Protein AF-A0AAD0TP34-F1 (afdb_monomer_lite)

Sequence (275 aa):
MTNITNIDSGQAGWDGVINTNFKNLNNMVIGGRNYFSLEKFKRSQYREDYLEMPSVNLQLAANTTYTVSTNIPARDDQGTQDLFAGNAGFKAVSGTNGVKAGSPLTVTTNNTGILQISVRNVSLNTGQYHVQVELGDKATDWRPAVEDTAQVTDTGWIRDGITLMNGAKVYSNFLGDTPAFRIIQLGAVDMLMLSGSVNGIAITKGWNLTLNVATLPQLVTDWFSEHQMVNTHFDTRAFGVQYGWNFYNGKIQLQYCSETSDDTFWINFNHVFIS

Secondary structure (DSSP, 8-state):
--------TT-TTHHHHHHHHHHHHTT-STT------HHHHHHH-EE-TTT--EEEEEE--TT-EEEEEE-PPPPTTTT--SEEEEETTPPP-HHHHEEBTTB-EEEE--TT-EEEEEE-SS-GGGSS--EEEEESS---S----HHHH--EEE---B-TT-EE-TT-EES-SSTTTS-EEEEEEETTEEEEEEEEEEE---PPSEEEEEEEEEEPPHHHHHHHHHTT-----EEEEETTEEEEEEEETTEEEEEEEESS--S--EEEEEEEEE-

pLDDT: mean 81.87, std 16.83, range [26.5, 98.44]

Radius of gyration: 25.94 Å; chains: 1; bounding box: 62×33×67 Å

Organism: NCBI:txid60520

Structure (mmCIF, N/CA/C/O backbone):
data_AF-A0AAD0TP34-F1
#
_entry.id   AF-A0AAD0TP34-F1
#
loop_
_atom_site.group_PDB
_atom_site.id
_atom_site.type_symbol
_atom_site.label_atom_id
_atom_site.label_alt_id
_atom_site.label_comp_id
_atom_site.label_asym_id
_atom_site.label_entity_id
_atom_site.label_seq_id
_atom_site.pdbx_PDB_ins_code
_atom_site.Cartn_x
_atom_site.Cartn_y
_atom_site.Cartn_z
_atom_site.occupancy
_atom_site.B_iso_or_equiv
_atom_site.auth_seq_id
_atom_site.auth_comp_id
_atom_site.auth_asym_id
_atom_site.auth_atom_id
_atom_site.pdbx_PDB_model_num
ATOM 1 N N . MET A 1 1 ? -13.000 5.702 -13.005 1.00 31.47 1 MET A N 1
ATOM 2 C CA . MET A 1 1 ? -12.360 4.646 -12.195 1.00 31.47 1 MET A CA 1
ATOM 3 C C . MET A 1 1 ? -12.658 3.314 -12.847 1.00 31.47 1 MET A C 1
ATOM 5 O O . MET A 1 1 ? -13.797 2.866 -12.805 1.00 31.47 1 MET A O 1
ATOM 9 N N . THR A 1 2 ? -11.680 2.738 -13.535 1.00 26.50 2 THR A N 1
ATOM 10 C CA . THR A 1 2 ? -11.839 1.449 -14.212 1.00 26.50 2 THR A CA 1
ATOM 11 C C . THR A 1 2 ? -11.515 0.360 -13.196 1.00 26.50 2 THR A C 1
ATOM 13 O O . THR A 1 2 ? -10.380 0.262 -12.741 1.00 26.50 2 THR A O 1
ATOM 16 N N . ASN A 1 3 ? -12.519 -0.414 -12.781 1.00 29.91 3 ASN A N 1
ATOM 17 C CA . ASN A 1 3 ? -12.307 -1.574 -11.919 1.00 29.91 3 ASN A CA 1
ATOM 18 C C . ASN A 1 3 ? -11.465 -2.601 -12.688 1.00 29.91 3 ASN A C 1
ATOM 20 O O . ASN A 1 3 ? -11.959 -3.226 -13.628 1.00 29.91 3 ASN A O 1
ATOM 24 N N . ILE A 1 4 ? -10.202 -2.768 -12.294 1.00 32.47 4 ILE A N 1
ATOM 25 C CA . ILE A 1 4 ? -9.335 -3.843 -12.784 1.00 32.47 4 ILE A CA 1
ATOM 26 C C . ILE A 1 4 ? -9.957 -5.159 -12.301 1.00 32.47 4 ILE A C 1
ATOM 28 O O . ILE A 1 4 ? -9.867 -5.507 -11.128 1.00 32.47 4 ILE A O 1
ATOM 32 N N . THR A 1 5 ? -10.687 -5.838 -13.185 1.00 36.78 5 THR A N 1
ATOM 33 C CA . THR A 1 5 ? -11.476 -7.045 -12.866 1.00 36.78 5 THR A CA 1
ATOM 34 C C . THR A 1 5 ? -10.881 -8.323 -13.441 1.00 36.78 5 THR A C 1
ATOM 36 O O . THR A 1 5 ? -11.315 -9.404 -13.060 1.00 36.78 5 THR A O 1
ATOM 39 N N . ASN A 1 6 ? -9.846 -8.222 -14.277 1.00 36.78 6 ASN A N 1
ATOM 40 C CA . ASN A 1 6 ? -9.157 -9.378 -14.836 1.00 36.78 6 ASN A CA 1
ATOM 41 C C . ASN A 1 6 ? -7.676 -9.317 -14.462 1.00 36.78 6 ASN A C 1
ATOM 43 O O . ASN A 1 6 ? -6.914 -8.541 -15.036 1.00 36.78 6 ASN A O 1
ATOM 47 N N . ILE A 1 7 ? -7.303 -10.125 -13.472 1.00 44.88 7 ILE A N 1
ATOM 48 C CA . ILE A 1 7 ? -5.909 -10.442 -13.156 1.00 44.88 7 ILE A CA 1
ATOM 49 C C . ILE A 1 7 ? -5.518 -11.603 -14.071 1.00 44.88 7 ILE A C 1
ATOM 51 O O . ILE A 1 7 ? -6.201 -12.628 -14.106 1.00 44.88 7 ILE A O 1
ATOM 55 N N . ASP A 1 8 ? -4.459 -11.415 -14.852 1.00 48.53 8 ASP A N 1
ATOM 56 C CA . ASP A 1 8 ? -3.969 -12.414 -15.797 1.00 48.53 8 ASP A CA 1
ATOM 57 C C . ASP A 1 8 ? -3.265 -13.543 -15.029 1.00 48.53 8 ASP A C 1
ATOM 59 O O . ASP A 1 8 ? -2.383 -13.308 -14.204 1.00 48.53 8 ASP A O 1
ATOM 63 N N . SER A 1 9 ? -3.638 -14.792 -15.306 1.00 42.88 9 SER A N 1
ATOM 64 C CA . SER A 1 9 ? -3.103 -15.992 -14.647 1.00 42.88 9 SER A CA 1
ATOM 65 C C . SER A 1 9 ? -1.580 -16.184 -14.778 1.00 42.88 9 SER A C 1
ATOM 67 O O . SER A 1 9 ? -1.001 -16.956 -14.015 1.00 42.88 9 SER A O 1
ATOM 69 N N . GLY A 1 10 ? -0.908 -15.453 -15.679 1.00 50.41 10 GLY A N 1
ATOM 70 C CA . GLY A 1 10 ? 0.559 -15.392 -15.765 1.00 50.41 10 GLY A CA 1
ATOM 71 C C . GLY A 1 10 ? 1.251 -14.483 -14.729 1.00 50.41 10 GLY A C 1
ATOM 72 O O . GLY A 1 10 ? 2.476 -14.514 -14.627 1.00 50.41 10 GLY A O 1
ATOM 73 N N . GLN A 1 11 ? 0.503 -13.684 -13.951 1.00 50.78 11 GLN A N 1
ATOM 74 C CA . GLN A 1 11 ? 1.027 -12.671 -13.009 1.00 50.78 11 GLN A CA 1
ATOM 75 C C . GLN A 1 11 ? 1.340 -13.196 -11.594 1.00 50.78 11 GLN A C 1
ATOM 77 O O . GLN A 1 11 ? 2.029 -12.524 -10.825 1.00 50.78 11 GLN A O 1
ATOM 82 N N . ALA A 1 12 ? 0.914 -14.418 -11.252 1.00 47.47 12 ALA A N 1
ATOM 83 C CA . ALA A 1 12 ? 0.885 -14.914 -9.869 1.00 47.47 12 ALA A CA 1
ATOM 84 C C . ALA A 1 12 ? 2.249 -14.940 -9.141 1.00 47.47 12 ALA A C 1
ATOM 86 O O . ALA A 1 12 ? 2.296 -14.849 -7.914 1.00 47.47 12 ALA A O 1
ATOM 87 N N . GLY A 1 13 ? 3.365 -15.056 -9.871 1.00 51.06 13 GLY A N 1
ATOM 88 C CA . GLY A 1 13 ? 4.711 -15.058 -9.280 1.00 51.06 13 GLY A CA 1
ATOM 89 C C . GLY A 1 13 ? 5.260 -13.663 -8.958 1.00 51.06 13 GLY A C 1
ATOM 90 O O . GLY A 1 13 ? 5.960 -13.488 -7.961 1.00 51.06 13 GLY A O 1
ATOM 91 N N . TRP A 1 14 ? 4.922 -12.664 -9.776 1.00 44.34 14 TRP A N 1
ATOM 92 C CA . TRP A 1 14 ? 5.433 -11.293 -9.652 1.00 44.34 14 TRP A CA 1
ATOM 93 C C . TRP A 1 14 ? 4.676 -10.485 -8.600 1.00 44.34 14 TRP A C 1
ATOM 95 O O . TRP A 1 14 ? 5.285 -9.725 -7.842 1.00 44.34 14 TRP A O 1
ATOM 105 N N . ASP A 1 15 ? 3.376 -10.743 -8.462 1.00 53.12 15 ASP A N 1
ATOM 106 C CA . ASP A 1 15 ? 2.546 -10.127 -7.430 1.00 53.12 15 ASP A CA 1
ATOM 107 C C . ASP A 1 15 ? 3.027 -10.490 -6.012 1.00 53.12 15 ASP A C 1
ATOM 109 O O . ASP A 1 15 ? 2.905 -9.686 -5.090 1.00 53.12 15 ASP A O 1
ATOM 113 N N . GLY A 1 16 ? 3.655 -11.657 -5.818 1.00 49.72 16 GLY A N 1
ATOM 114 C CA . GLY A 1 16 ? 4.173 -12.091 -4.514 1.00 49.72 16 GLY A CA 1
ATOM 115 C C . GLY A 1 16 ? 5.349 -11.256 -3.984 1.00 49.72 16 GLY A C 1
ATOM 116 O O . GLY A 1 16 ? 5.398 -10.925 -2.794 1.00 49.72 16 GLY A O 1
ATOM 117 N N . VAL A 1 17 ? 6.288 -10.879 -4.859 1.00 49.62 17 VAL A N 1
ATOM 118 C CA . VAL A 1 17 ? 7.481 -10.091 -4.489 1.00 49.62 17 VAL A CA 1
ATOM 119 C C . VAL A 1 17 ? 7.112 -8.626 -4.271 1.00 49.62 17 VAL A C 1
ATOM 121 O O . VAL A 1 17 ? 7.485 -8.032 -3.257 1.00 49.62 17 VAL A O 1
ATOM 124 N N . ILE A 1 18 ? 6.297 -8.072 -5.169 1.00 51.41 18 ILE A N 1
ATOM 125 C CA . ILE A 1 18 ? 5.771 -6.707 -5.074 1.00 51.41 18 ILE A CA 1
ATOM 126 C C . ILE A 1 18 ? 4.977 -6.528 -3.766 1.00 51.41 18 ILE A C 1
ATOM 128 O O . ILE A 1 18 ? 5.217 -5.591 -3.003 1.00 51.41 18 ILE A O 1
ATOM 132 N N . ASN A 1 19 ? 4.122 -7.494 -3.417 1.00 52.78 19 ASN A N 1
ATOM 133 C CA . ASN A 1 19 ? 3.346 -7.471 -2.176 1.00 52.78 19 ASN A CA 1
ATOM 134 C C . ASN A 1 19 ? 4.226 -7.569 -0.909 1.00 52.78 19 ASN A C 1
ATOM 136 O O . ASN A 1 19 ? 3.847 -7.086 0.157 1.00 52.78 19 ASN A O 1
ATOM 140 N N . THR A 1 20 ? 5.423 -8.154 -1.002 1.00 47.81 20 THR A N 1
ATOM 141 C CA . THR A 1 20 ? 6.370 -8.240 0.124 1.00 47.81 20 THR A CA 1
ATOM 142 C C . THR A 1 20 ? 7.099 -6.916 0.357 1.00 47.81 20 THR A C 1
ATOM 144 O O . THR A 1 20 ? 7.202 -6.465 1.497 1.00 47.81 20 THR A O 1
ATOM 147 N N . ASN A 1 21 ? 7.526 -6.235 -0.706 1.00 46.94 21 ASN A N 1
ATOM 148 C CA . ASN A 1 21 ? 8.170 -4.924 -0.587 1.00 46.94 21 ASN A CA 1
ATOM 149 C C . ASN A 1 21 ? 7.188 -3.839 -0.123 1.00 46.94 21 ASN A C 1
ATOM 151 O O . ASN A 1 21 ? 7.539 -3.019 0.729 1.00 46.94 21 ASN A O 1
ATOM 155 N N . PHE A 1 22 ? 5.924 -3.902 -0.558 1.00 52.69 22 PHE A N 1
ATOM 156 C CA . PHE A 1 22 ? 4.876 -3.034 -0.018 1.00 52.69 22 PHE A CA 1
ATOM 157 C C . PHE A 1 22 ? 4.647 -3.247 1.480 1.00 52.69 22 PHE A C 1
ATOM 159 O O . PHE A 1 22 ? 4.432 -2.277 2.206 1.00 52.69 22 PHE A O 1
ATOM 166 N N . LYS A 1 23 ? 4.737 -4.478 1.996 1.00 50.50 23 LYS A N 1
ATOM 167 C CA . LYS A 1 23 ? 4.632 -4.724 3.447 1.00 50.50 23 LYS A CA 1
ATOM 168 C C . LYS A 1 23 ? 5.748 -4.039 4.242 1.00 50.50 23 LYS A C 1
ATOM 170 O O . LYS A 1 23 ? 5.485 -3.579 5.348 1.00 50.50 23 LYS A O 1
ATOM 175 N N . ASN A 1 24 ? 6.949 -3.921 3.674 1.00 49.62 24 ASN A N 1
ATOM 176 C CA . ASN A 1 24 ? 8.108 -3.343 4.358 1.00 49.62 24 ASN A CA 1
ATOM 177 C C . ASN A 1 24 ? 8.103 -1.805 4.365 1.00 49.62 24 ASN A C 1
ATOM 179 O O . ASN A 1 24 ? 8.351 -1.208 5.411 1.00 49.62 24 ASN A O 1
ATOM 183 N N . LEU A 1 25 ? 7.751 -1.153 3.250 1.00 51.34 25 LEU A N 1
ATOM 184 C CA . LEU A 1 25 ? 7.652 0.318 3.179 1.00 51.34 25 LEU A CA 1
ATOM 185 C C . LEU A 1 25 ? 6.558 0.881 4.101 1.00 51.34 25 LEU A C 1
ATOM 187 O O . LEU A 1 25 ? 6.700 1.957 4.678 1.00 51.34 25 LEU A O 1
ATOM 191 N N . ASN A 1 26 ? 5.506 0.097 4.330 1.00 48.59 26 ASN A N 1
ATOM 192 C CA . ASN A 1 26 ? 4.424 0.427 5.251 1.00 48.59 26 ASN A CA 1
ATOM 193 C C . ASN A 1 26 ? 4.844 0.537 6.734 1.00 48.59 26 ASN A C 1
ATOM 195 O O . ASN A 1 26 ? 4.062 1.045 7.538 1.00 48.59 26 ASN A O 1
ATOM 199 N N . ASN A 1 27 ? 6.059 0.107 7.100 1.00 48.44 27 ASN A N 1
ATOM 200 C CA . ASN A 1 27 ? 6.571 0.151 8.474 1.00 48.44 27 ASN A CA 1
ATOM 201 C C . ASN A 1 27 ? 7.544 1.319 8.756 1.00 48.44 27 ASN A C 1
ATOM 203 O O . ASN A 1 27 ? 7.986 1.455 9.894 1.00 48.44 27 ASN A O 1
ATOM 207 N N . MET A 1 28 ? 7.884 2.166 7.772 1.00 44.28 28 MET A N 1
ATOM 208 C CA . MET A 1 28 ? 8.928 3.207 7.910 1.00 44.28 28 MET A CA 1
ATOM 209 C C . MET A 1 28 ? 8.430 4.630 8.239 1.00 44.28 28 MET A C 1
ATOM 211 O O . MET A 1 28 ? 9.247 5.532 8.418 1.00 44.28 28 MET A O 1
ATOM 215 N N . VAL A 1 29 ? 7.121 4.874 8.350 1.00 49.69 29 VAL A N 1
ATOM 216 C CA . VAL A 1 29 ? 6.593 6.230 8.599 1.00 49.69 29 VAL A CA 1
ATOM 217 C C . VAL A 1 29 ? 6.656 6.580 10.092 1.00 49.69 29 VAL A C 1
ATOM 219 O O . VAL A 1 29 ? 6.014 5.926 10.918 1.00 49.69 29 VAL A O 1
ATOM 222 N N . ILE A 1 30 ? 7.368 7.660 10.442 1.00 45.41 30 ILE A N 1
ATOM 223 C CA . ILE A 1 30 ? 7.347 8.255 11.790 1.00 45.41 30 ILE A CA 1
ATOM 224 C C . ILE A 1 30 ? 5.881 8.546 12.166 1.00 45.41 30 ILE A C 1
ATOM 226 O O . ILE A 1 30 ? 5.157 9.231 11.441 1.00 45.41 30 ILE A O 1
ATOM 230 N N . GLY A 1 31 ? 5.416 7.925 13.255 1.00 57.25 31 GLY A N 1
ATOM 231 C CA . GLY A 1 31 ? 4.036 7.991 13.751 1.00 57.25 31 GLY A CA 1
ATOM 232 C C . GLY A 1 31 ? 3.114 6.803 13.412 1.00 57.25 31 GLY A C 1
ATOM 233 O O . GLY A 1 31 ? 1.922 6.986 13.499 1.00 57.25 31 GLY A O 1
ATOM 234 N N . GLY A 1 32 ? 3.591 5.653 12.896 1.00 73.06 32 GLY A N 1
ATOM 235 C CA . GLY A 1 32 ? 2.766 4.444 12.619 1.00 73.06 32 GLY A CA 1
ATOM 236 C C . GLY A 1 32 ? 1.728 4.500 11.466 1.00 73.06 32 GLY A C 1
ATOM 237 O O . GLY A 1 32 ? 1.011 5.474 11.281 1.00 73.06 32 GLY A O 1
ATOM 238 N N . ARG A 1 33 ? 1.623 3.469 10.620 1.00 86.25 33 ARG A N 1
ATOM 239 C CA . ARG A 1 33 ? 0.589 3.403 9.559 1.00 86.25 33 ARG A CA 1
ATOM 240 C C . ARG A 1 33 ? -0.823 3.347 10.158 1.00 86.25 33 ARG A C 1
ATOM 242 O O . ARG A 1 33 ? -1.049 2.549 11.063 1.00 86.25 33 ARG A O 1
ATOM 249 N N . ASN A 1 34 ? -1.773 4.090 9.576 1.00 93.94 34 ASN A N 1
ATOM 250 C CA . ASN A 1 34 ? -3.198 3.862 9.817 1.00 93.94 34 ASN A CA 1
ATOM 251 C C . ASN A 1 34 ? -3.696 2.677 8.965 1.00 93.94 34 ASN A C 1
ATOM 253 O O . ASN A 1 34 ? -3.680 2.742 7.737 1.00 93.94 34 ASN A O 1
ATOM 257 N N . TYR A 1 35 ? -4.116 1.593 9.615 1.00 94.62 35 TYR A N 1
ATOM 258 C CA . TYR A 1 35 ? -4.622 0.368 8.986 1.00 94.62 35 TYR A CA 1
ATOM 259 C C . TYR A 1 35 ? -6.132 0.400 8.688 1.00 94.62 35 TYR A C 1
ATOM 261 O O . TYR A 1 35 ? -6.654 -0.521 8.054 1.00 94.62 35 TYR A O 1
ATOM 269 N N . PHE A 1 36 ? -6.857 1.419 9.156 1.00 96.06 36 PHE A N 1
ATOM 270 C CA . PHE A 1 36 ? -8.283 1.583 8.885 1.00 96.06 36 PHE A CA 1
ATOM 271 C C . PHE A 1 36 ? -8.501 2.444 7.636 1.00 96.06 36 PHE A C 1
ATOM 273 O O . PHE A 1 36 ? -8.312 3.655 7.680 1.00 96.06 36 PHE A O 1
ATOM 280 N N . SER A 1 37 ? -8.951 1.817 6.545 1.00 92.81 37 SER A N 1
ATOM 281 C CA . SER A 1 37 ? -9.377 2.513 5.325 1.00 92.81 37 SER A CA 1
ATOM 282 C C . SER A 1 37 ? -10.884 2.762 5.329 1.00 92.81 37 SER A C 1
ATOM 284 O O . SER A 1 37 ? -11.686 1.826 5.442 1.00 92.81 37 SER A O 1
ATOM 286 N N . LEU A 1 38 ? -11.272 4.023 5.143 1.00 92.25 38 LEU A N 1
ATOM 287 C CA . LEU A 1 38 ? -12.659 4.436 4.977 1.00 92.25 38 LEU A CA 1
ATOM 288 C C . LEU A 1 38 ? -13.270 3.833 3.705 1.00 92.25 38 LEU A C 1
ATOM 290 O O . LEU A 1 38 ? -14.416 3.380 3.728 1.00 92.25 38 LEU A O 1
ATOM 294 N N . GLU A 1 39 ? -12.520 3.778 2.603 1.00 87.31 39 GLU A N 1
ATOM 295 C CA . GLU A 1 39 ? -12.998 3.147 1.369 1.00 87.31 39 GLU A CA 1
ATOM 296 C C . GLU A 1 39 ? -13.269 1.651 1.558 1.00 87.31 39 GLU A C 1
ATOM 298 O O . GLU A 1 39 ? -14.311 1.145 1.129 1.00 87.31 39 GLU A O 1
ATOM 303 N N . LYS A 1 40 ? -12.384 0.942 2.269 1.00 87.19 40 LYS A N 1
ATOM 304 C CA . LYS A 1 40 ? -12.604 -0.465 2.618 1.00 87.19 40 LYS A CA 1
ATOM 305 C C . LYS A 1 40 ? -13.823 -0.639 3.522 1.00 87.19 40 LYS A C 1
ATOM 307 O O . LYS A 1 40 ? -14.621 -1.545 3.286 1.00 87.19 40 LYS A O 1
ATOM 312 N N . PHE A 1 41 ? -13.997 0.228 4.520 1.00 93.62 41 PHE A N 1
ATOM 313 C CA . PHE A 1 41 ? -15.175 0.207 5.386 1.00 93.62 41 PHE A CA 1
ATOM 314 C C . PHE A 1 41 ? -16.468 0.339 4.567 1.00 93.62 41 PHE A C 1
ATOM 316 O O . PHE A 1 41 ? -17.353 -0.500 4.687 1.00 93.62 41 PHE A O 1
ATOM 323 N N . LYS A 1 42 ? -16.556 1.304 3.643 1.00 89.19 42 LYS A N 1
ATOM 324 C CA . LYS A 1 42 ? -17.745 1.478 2.785 1.00 89.19 42 LYS A CA 1
ATOM 325 C C . LYS A 1 42 ? -18.059 0.245 1.932 1.00 89.19 42 LYS A C 1
ATOM 327 O O . LYS A 1 42 ? -19.227 -0.105 1.784 1.00 89.19 42 LYS A O 1
ATOM 332 N N . ARG A 1 43 ? -17.032 -0.387 1.351 1.00 85.81 43 ARG A N 1
ATOM 333 C CA . ARG A 1 43 ? -17.188 -1.502 0.396 1.00 85.81 43 ARG A CA 1
ATOM 334 C C . ARG A 1 43 ? -17.420 -2.853 1.057 1.00 85.81 43 ARG A C 1
ATOM 336 O O . ARG A 1 43 ? -18.041 -3.718 0.449 1.00 85.81 43 ARG A O 1
ATOM 343 N N . SER A 1 44 ? -16.876 -3.055 2.252 1.00 86.44 44 SER A N 1
ATOM 344 C CA . SER A 1 44 ? -16.791 -4.374 2.889 1.00 86.44 44 SER A CA 1
ATOM 345 C C . SER A 1 44 ? -17.384 -4.413 4.292 1.00 86.44 44 SER A C 1
ATOM 347 O O . SER A 1 44 ? -17.196 -5.406 4.996 1.00 86.44 44 SER A O 1
ATOM 349 N N . GLN A 1 45 ? -18.080 -3.356 4.718 1.00 91.44 45 GLN A N 1
ATOM 350 C CA . GLN A 1 45 ? -18.835 -3.416 5.961 1.00 91.44 45 GLN A CA 1
ATOM 351 C C . GLN A 1 45 ? -19.911 -4.501 5.890 1.00 91.44 45 GLN A C 1
ATOM 353 O O . GLN A 1 45 ? -20.594 -4.672 4.879 1.00 91.44 45 GLN A O 1
ATOM 358 N N . TYR A 1 46 ? -20.086 -5.195 7.002 1.00 93.12 46 TYR A N 1
ATOM 359 C CA . TYR A 1 46 ? -21.177 -6.125 7.242 1.00 93.12 46 TYR A CA 1
ATOM 360 C C . TYR A 1 46 ? -21.958 -5.683 8.481 1.00 93.12 46 TYR A C 1
ATOM 362 O O . TYR A 1 46 ? -21.521 -4.805 9.228 1.00 93.12 46 TYR A O 1
ATOM 370 N N . ARG A 1 47 ? -23.137 -6.268 8.684 1.00 91.81 47 ARG A N 1
ATOM 371 C CA . ARG A 1 47 ? -23.932 -6.093 9.903 1.00 91.81 47 ARG A CA 1
ATOM 372 C C . ARG A 1 47 ? -23.567 -7.225 10.850 1.00 91.81 47 ARG A C 1
ATOM 374 O O . ARG A 1 47 ? -23.678 -8.379 10.456 1.00 91.81 47 ARG A O 1
ATOM 381 N N . GLU A 1 48 ? -23.070 -6.903 12.037 1.00 85.44 48 GLU A N 1
ATOM 382 C CA . GLU A 1 48 ? -22.815 -7.928 13.056 1.00 85.44 48 GLU A CA 1
ATOM 383 C C . GLU A 1 48 ? -24.120 -8.392 13.722 1.00 85.44 48 GLU A C 1
ATOM 385 O O . GLU A 1 48 ? -25.085 -7.636 13.781 1.00 85.44 48 GLU A O 1
ATOM 390 N N . ASP A 1 49 ? -24.161 -9.638 14.193 1.00 78.31 49 ASP A N 1
ATOM 391 C CA . ASP A 1 49 ? -25.412 -10.322 14.555 1.00 78.31 49 ASP A CA 1
ATOM 392 C C . ASP A 1 49 ? -26.112 -9.780 15.816 1.00 78.31 49 ASP A C 1
ATOM 394 O O . ASP A 1 49 ? -27.281 -10.083 16.046 1.00 78.31 49 ASP A O 1
ATOM 398 N N . TYR A 1 50 ? -25.420 -9.028 16.677 1.00 78.19 50 TYR A N 1
ATOM 399 C CA . TYR A 1 50 ? -25.928 -8.650 17.996 1.00 78.19 50 TYR A CA 1
ATOM 400 C C . TYR A 1 50 ? -26.608 -7.271 18.027 1.00 78.19 50 TYR A C 1
ATOM 402 O O . TYR A 1 50 ? -27.712 -7.155 18.559 1.00 78.19 50 TYR A O 1
ATOM 410 N N . LEU A 1 51 ? -25.979 -6.219 17.498 1.00 82.25 51 LEU A N 1
ATOM 411 C CA . LEU A 1 51 ? -26.540 -4.857 17.421 1.00 82.25 51 LEU A CA 1
ATOM 412 C C . LEU A 1 51 ? -26.703 -4.362 15.976 1.00 82.25 51 LEU A C 1
ATOM 414 O O . LEU A 1 51 ? -27.010 -3.185 15.776 1.00 82.25 51 LEU A O 1
ATOM 418 N N . GLU A 1 52 ? -26.485 -5.223 14.975 1.00 88.31 52 GLU A N 1
ATOM 419 C CA . GLU A 1 52 ? -26.561 -4.886 13.548 1.00 88.31 52 GLU A CA 1
ATOM 420 C C . GLU A 1 52 ? -25.711 -3.658 13.177 1.00 88.31 52 GLU A C 1
ATOM 422 O O . GLU A 1 52 ? -26.033 -2.878 12.270 1.00 88.31 52 GLU A O 1
ATOM 427 N N . MET A 1 53 ? -24.594 -3.455 13.879 1.00 92.81 53 MET A N 1
ATOM 428 C CA . MET A 1 53 ? -23.719 -2.314 13.624 1.00 92.81 53 MET A CA 1
ATOM 429 C C . MET A 1 53 ? -22.892 -2.553 12.357 1.00 92.81 53 MET A C 1
ATOM 431 O O . MET A 1 53 ? -22.332 -3.644 12.191 1.00 92.81 53 MET A O 1
ATOM 435 N N . PRO A 1 54 ? -22.756 -1.546 11.473 1.00 95.31 54 PRO A N 1
ATOM 436 C CA . PRO A 1 54 ? -21.785 -1.603 10.397 1.00 95.31 54 PRO A CA 1
ATOM 437 C C . PRO A 1 54 ? -20.384 -1.860 10.955 1.00 95.31 54 PRO A C 1
ATOM 439 O O . PRO A 1 54 ? -19.870 -1.104 11.784 1.00 95.31 54 PRO A O 1
ATOM 442 N N . SER A 1 55 ? -19.797 -2.966 10.518 1.00 96.38 55 SER A N 1
ATOM 443 C CA . SER A 1 55 ? -18.549 -3.503 11.043 1.00 96.38 55 SER A CA 1
ATOM 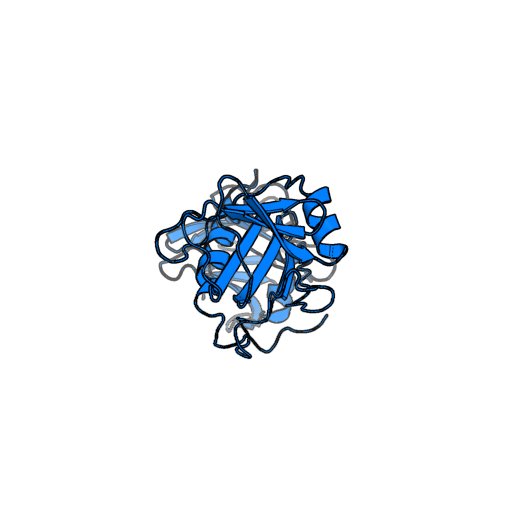444 C C . SER A 1 55 ? -17.619 -3.897 9.909 1.00 96.38 55 SER A C 1
ATOM 446 O O . SER A 1 55 ? -18.076 -4.379 8.878 1.00 96.38 55 SER A O 1
ATOM 448 N N . VAL A 1 56 ? -16.311 -3.744 10.097 1.00 96.38 56 VAL A N 1
ATOM 449 C CA . VAL A 1 56 ? -15.290 -4.228 9.161 1.00 96.38 56 VAL A CA 1
ATOM 450 C C . VAL A 1 56 ? -14.242 -5.044 9.904 1.00 96.38 56 VAL A C 1
ATOM 452 O O . VAL A 1 56 ? -13.855 -4.709 11.022 1.00 96.38 56 VAL A O 1
ATOM 455 N N . ASN A 1 57 ? -13.756 -6.099 9.255 1.00 96.69 57 ASN A N 1
ATOM 456 C CA . ASN A 1 57 ? -12.637 -6.894 9.743 1.00 96.69 57 ASN A CA 1
ATOM 457 C C . ASN A 1 57 ? -11.338 -6.441 9.062 1.00 96.69 57 ASN A C 1
ATOM 459 O O . ASN A 1 57 ? -11.226 -6.400 7.831 1.00 96.69 57 ASN A O 1
ATOM 463 N N . LEU A 1 58 ? -10.340 -6.114 9.875 1.00 95.31 58 LEU A N 1
ATOM 464 C CA . LEU A 1 58 ? -8.983 -5.803 9.456 1.00 95.31 58 LEU A CA 1
ATOM 465 C C . LEU A 1 58 ? -8.115 -7.039 9.694 1.00 95.31 58 LEU A C 1
ATOM 467 O O . LEU A 1 58 ? -7.956 -7.480 10.831 1.00 95.31 58 LEU A O 1
ATOM 471 N N . GLN A 1 59 ? -7.557 -7.598 8.620 1.00 96.19 59 GLN A N 1
ATOM 472 C CA . GLN A 1 59 ? -6.545 -8.643 8.725 1.00 96.19 59 GLN A CA 1
ATOM 473 C C . GLN A 1 59 ? -5.200 -7.988 9.033 1.00 96.19 59 GLN A C 1
ATOM 475 O O . GLN A 1 59 ? -4.661 -7.251 8.209 1.00 96.19 59 GLN A O 1
ATOM 480 N N . LEU A 1 60 ? -4.675 -8.272 10.216 1.00 93.75 60 LEU A N 1
ATOM 481 C CA . LEU A 1 60 ? -3.440 -7.732 10.766 1.00 93.75 60 LEU A CA 1
ATOM 482 C C . LEU A 1 60 ? -2.512 -8.882 11.192 1.00 93.75 60 LEU A C 1
ATOM 484 O O . LEU A 1 60 ? -2.819 -10.060 10.970 1.00 93.75 60 LEU A O 1
ATOM 488 N N . ALA A 1 61 ? -1.360 -8.553 11.779 1.00 91.62 61 ALA A N 1
ATOM 489 C CA . ALA A 1 61 ? -0.485 -9.563 12.361 1.00 91.62 61 ALA A CA 1
ATOM 490 C C . ALA A 1 61 ? -1.166 -10.203 13.581 1.00 91.62 61 ALA A C 1
ATOM 492 O O . ALA A 1 61 ? -1.825 -9.522 14.369 1.00 91.62 61 ALA A O 1
ATOM 493 N N . ALA A 1 62 ? -1.023 -11.520 13.723 1.00 95.25 62 ALA A N 1
ATOM 494 C CA . ALA A 1 62 ? -1.527 -12.267 14.871 1.00 95.25 62 ALA A CA 1
ATOM 495 C C . ALA A 1 62 ? -0.735 -11.943 16.145 1.00 95.25 62 ALA A C 1
ATOM 497 O O . ALA A 1 62 ? 0.448 -11.608 16.066 1.00 95.25 62 ALA A O 1
ATOM 498 N N . ASN A 1 63 ? -1.367 -12.080 17.314 1.00 96.50 63 ASN A N 1
ATOM 499 C CA . ASN A 1 63 ? -0.736 -11.876 18.629 1.00 96.50 63 ASN A CA 1
ATOM 500 C C . ASN A 1 63 ? 0.006 -10.535 18.748 1.00 96.50 63 ASN A C 1
ATOM 502 O O . ASN A 1 63 ? 1.057 -10.448 19.380 1.00 96.50 63 ASN A O 1
ATOM 506 N N . THR A 1 64 ? -0.513 -9.501 18.088 1.00 95.38 64 THR A N 1
ATOM 507 C CA . THR A 1 64 ? 0.159 -8.211 17.938 1.00 95.38 64 THR A CA 1
ATOM 508 C C . THR A 1 64 ? -0.724 -7.109 18.502 1.00 95.38 64 THR A C 1
ATOM 510 O O . THR A 1 64 ? -1.942 -7.111 18.321 1.00 95.38 64 THR A O 1
ATOM 513 N N . THR A 1 65 ? -0.108 -6.180 19.226 1.00 97.12 65 THR A N 1
ATOM 514 C CA . THR A 1 65 ? -0.804 -5.070 19.877 1.00 97.12 65 THR A CA 1
ATOM 515 C C . THR A 1 65 ? -0.994 -3.907 18.915 1.00 97.12 65 THR A C 1
ATOM 517 O O . THR A 1 65 ? -0.032 -3.430 18.313 1.00 97.12 65 THR A O 1
ATOM 520 N N . TYR A 1 66 ? -2.235 -3.442 18.814 1.00 97.44 66 TYR A N 1
ATOM 521 C CA . TYR A 1 66 ? -2.640 -2.280 18.036 1.00 97.44 66 TYR A CA 1
ATOM 522 C C . TYR A 1 66 ? -3.390 -1.284 18.913 1.00 97.44 66 TYR A C 1
ATOM 524 O O . TYR A 1 66 ? -4.065 -1.669 19.866 1.00 97.44 66 TYR A O 1
ATOM 532 N N . THR A 1 67 ? -3.323 -0.008 18.555 1.00 97.75 67 THR A N 1
ATOM 533 C CA . THR A 1 67 ? -4.094 1.061 19.186 1.00 97.75 67 THR A CA 1
ATOM 534 C C . THR A 1 67 ? -5.128 1.598 18.213 1.00 97.75 67 THR A C 1
ATOM 536 O O . THR A 1 67 ? -4.818 1.868 17.056 1.00 97.75 67 THR A O 1
ATOM 539 N N . VAL A 1 68 ? -6.361 1.742 18.690 1.00 98.44 68 VAL A N 1
ATOM 540 C CA . VAL A 1 68 ? -7.492 2.311 17.960 1.00 98.44 68 VAL A CA 1
ATOM 541 C C . VAL A 1 68 ? -7.834 3.669 18.556 1.00 98.44 68 VAL A C 1
ATOM 543 O O . VAL A 1 68 ? -8.061 3.786 19.760 1.00 98.44 68 VAL A O 1
ATOM 546 N N . SER A 1 69 ? -7.890 4.697 17.719 1.00 98.25 69 SER A N 1
ATOM 547 C CA . SER A 1 69 ? -8.185 6.077 18.100 1.00 98.25 69 SER A CA 1
ATOM 548 C C . SER A 1 69 ? -9.221 6.707 17.163 1.00 98.25 69 SER A C 1
ATOM 550 O O . SER A 1 69 ? -9.505 6.209 16.070 1.00 98.25 69 SER A O 1
ATOM 552 N N . THR A 1 70 ? -9.853 7.788 17.625 1.00 98.38 70 THR A N 1
ATOM 553 C CA . THR A 1 70 ? -10.889 8.518 16.883 1.00 98.38 70 THR A CA 1
ATOM 554 C C . THR A 1 70 ? -11.053 9.939 17.411 1.00 98.38 70 THR A C 1
ATOM 556 O O . THR A 1 70 ? -10.647 10.226 18.537 1.00 98.38 70 THR A O 1
ATOM 559 N N . ASN A 1 71 ? -11.715 10.803 16.640 1.00 97.88 71 ASN A N 1
ATOM 560 C CA . ASN A 1 71 ? -12.274 12.074 17.102 1.00 97.88 71 ASN A CA 1
ATOM 561 C C . ASN A 1 71 ? -13.793 12.019 17.372 1.00 97.88 71 ASN A C 1
ATOM 563 O O . ASN A 1 71 ? -14.391 13.056 17.658 1.00 97.88 71 ASN A O 1
ATOM 567 N N . ILE A 1 72 ? -14.433 10.848 17.282 1.00 97.44 72 ILE A N 1
ATOM 568 C CA . ILE A 1 72 ? -15.844 10.681 17.652 1.00 97.44 72 ILE A CA 1
ATOM 569 C C . ILE A 1 72 ? -15.985 10.941 19.163 1.00 97.44 72 ILE A C 1
ATOM 571 O O . ILE A 1 72 ? -15.349 10.240 19.959 1.00 97.44 72 ILE A O 1
ATOM 575 N N . PRO A 1 73 ? -16.773 11.941 19.597 1.00 96.38 73 PRO A N 1
ATOM 576 C CA . PRO A 1 73 ? -16.972 12.201 21.016 1.00 96.38 73 PRO A CA 1
ATOM 577 C C . PRO A 1 73 ? -17.775 11.067 21.666 1.00 96.38 73 PRO A C 1
ATOM 579 O O . PRO A 1 73 ? -18.500 10.330 21.000 1.00 96.38 73 PRO A O 1
ATOM 582 N N . ALA A 1 74 ? -17.676 10.939 22.990 1.00 94.81 74 ALA A N 1
ATOM 583 C CA . ALA A 1 74 ? -18.695 10.184 23.711 1.00 94.81 74 ALA A CA 1
ATOM 584 C C . ALA A 1 74 ? -20.030 10.926 23.612 1.00 94.81 74 ALA A C 1
ATOM 586 O O . ALA A 1 74 ? -20.052 12.156 23.606 1.00 94.81 74 ALA A O 1
ATOM 587 N N . ARG A 1 75 ? -21.130 10.180 23.576 1.00 90.94 75 ARG A N 1
ATOM 588 C CA . ARG A 1 75 ? -22.462 10.769 23.639 1.00 90.94 75 ARG A CA 1
ATOM 589 C C . ARG A 1 75 ? -22.727 11.356 25.025 1.00 90.94 75 ARG A C 1
ATOM 591 O O . ARG A 1 75 ? -22.253 10.828 26.038 1.00 90.94 75 ARG A O 1
ATOM 598 N N . ASP A 1 76 ? -23.544 12.404 25.055 1.00 85.12 76 ASP A N 1
ATOM 599 C CA . ASP A 1 76 ? -23.925 13.115 26.281 1.00 85.12 76 ASP A CA 1
ATOM 600 C C . ASP A 1 76 ? -24.719 12.227 27.260 1.00 85.12 76 ASP A C 1
ATOM 602 O O . ASP A 1 76 ? -24.714 12.449 28.472 1.00 85.12 76 ASP A O 1
ATOM 606 N N . ASP A 1 77 ? -25.367 11.169 26.763 1.00 78.50 77 ASP A N 1
ATOM 607 C CA . ASP A 1 77 ? -26.124 10.209 27.561 1.00 78.50 77 ASP A CA 1
ATOM 608 C C . ASP A 1 77 ? -25.224 9.119 28.163 1.00 78.50 77 ASP A C 1
ATOM 610 O O . ASP A 1 77 ? -25.054 8.017 27.637 1.00 78.50 77 ASP A O 1
ATOM 614 N N . GLN A 1 78 ? -24.675 9.434 29.340 1.00 73.50 78 GLN A N 1
ATOM 615 C CA . GLN A 1 78 ? -23.891 8.521 30.189 1.00 73.50 78 GLN A CA 1
ATOM 616 C C . GLN A 1 78 ? -22.525 8.123 29.614 1.00 73.50 78 GLN A C 1
ATOM 618 O O . GLN A 1 78 ? -21.943 7.114 30.014 1.00 73.50 78 GLN A O 1
ATOM 623 N N . GLY A 1 79 ? -21.983 8.921 28.691 1.00 81.19 79 GLY A N 1
ATOM 624 C CA . GLY A 1 79 ? -20.683 8.640 28.097 1.00 81.19 79 GLY A CA 1
ATOM 625 C C . GLY A 1 79 ? -20.709 7.380 27.240 1.00 81.19 79 GLY A C 1
ATOM 626 O O . GLY A 1 79 ? -19.736 6.634 27.236 1.00 81.19 79 GLY A O 1
ATOM 627 N N . THR A 1 80 ? -21.815 7.124 26.543 1.00 91.88 80 THR A N 1
ATOM 628 C CA . THR A 1 80 ? -21.945 6.015 25.594 1.00 91.88 80 THR A CA 1
ATOM 629 C C . THR A 1 80 ? -21.013 6.227 24.393 1.00 91.88 80 THR A C 1
ATOM 631 O O . THR A 1 80 ? -20.911 7.340 23.880 1.00 91.88 80 THR A O 1
ATOM 634 N N . GLN A 1 81 ? -20.317 5.179 23.934 1.00 95.31 81 GLN A N 1
ATOM 635 C CA . GLN A 1 81 ? -19.480 5.239 22.728 1.00 95.31 81 GLN A CA 1
ATOM 636 C C . GLN A 1 81 ? -20.247 4.798 21.477 1.00 95.31 81 GLN A C 1
ATOM 638 O O . GLN A 1 81 ? -21.222 4.041 21.547 1.00 95.31 81 GLN A O 1
ATOM 643 N N . ASP A 1 82 ? -19.761 5.276 20.333 1.00 96.12 82 ASP A N 1
ATOM 644 C CA . ASP A 1 82 ? -20.287 4.979 18.999 1.00 96.12 82 ASP A CA 1
ATOM 645 C C . ASP A 1 82 ? -19.245 4.323 18.074 1.00 96.12 82 ASP A C 1
ATOM 647 O O . ASP A 1 82 ? -19.602 3.851 16.996 1.00 96.12 82 ASP A O 1
ATOM 651 N N . LEU A 1 83 ? -17.985 4.229 18.513 1.00 97.69 83 LEU A N 1
ATOM 652 C CA . LEU A 1 83 ? -16.931 3.423 17.898 1.00 97.69 83 LEU A CA 1
ATOM 653 C C . LEU A 1 83 ? -16.528 2.309 18.861 1.00 97.69 83 LEU A C 1
ATOM 655 O O . LEU A 1 83 ? -16.340 2.556 20.052 1.00 97.69 83 LEU A O 1
ATOM 659 N N . PHE A 1 84 ? -16.351 1.103 18.335 1.00 97.94 84 PHE A N 1
ATOM 660 C CA . PHE A 1 84 ? -15.929 -0.062 19.097 1.00 97.94 84 PHE A CA 1
ATOM 661 C C . PHE A 1 84 ? -14.849 -0.840 18.357 1.00 97.94 84 PHE A C 1
ATOM 663 O O . PHE A 1 84 ? -14.872 -0.916 17.126 1.00 97.94 84 PHE A O 1
ATOM 670 N N . ALA A 1 85 ? -13.930 -1.446 19.106 1.00 98.31 85 ALA A N 1
ATOM 671 C CA . ALA A 1 85 ? -12.880 -2.277 18.535 1.00 98.31 85 ALA A CA 1
ATOM 672 C C . ALA A 1 85 ? -12.534 -3.483 19.411 1.00 98.31 85 ALA A C 1
ATOM 674 O O . ALA A 1 85 ? -12.490 -3.395 20.634 1.00 98.31 85 ALA A O 1
ATOM 675 N N . GLY A 1 86 ? -12.234 -4.614 18.782 1.00 98.25 86 GLY A N 1
ATOM 676 C CA . GLY A 1 86 ? -11.871 -5.836 19.492 1.00 98.25 86 GLY A CA 1
ATOM 677 C C . GLY A 1 86 ? -11.530 -6.980 18.546 1.00 98.25 86 GLY A C 1
ATOM 678 O O . GLY A 1 86 ? -11.617 -6.843 17.328 1.00 98.25 86 GLY A O 1
ATOM 679 N N . ASN A 1 87 ? -11.146 -8.129 19.102 1.00 97.88 87 ASN A N 1
ATOM 680 C C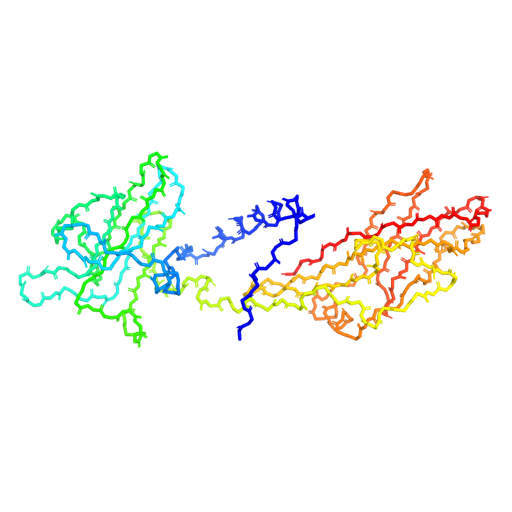A . ASN A 1 87 ? -11.012 -9.356 18.311 1.00 97.88 87 ASN A CA 1
ATOM 681 C C . ASN A 1 87 ? -12.353 -9.714 17.651 1.00 97.88 87 ASN A C 1
ATOM 683 O O . ASN A 1 87 ? -13.406 -9.462 18.235 1.00 97.88 87 ASN A O 1
ATOM 687 N N . ALA A 1 88 ? -12.313 -10.304 16.454 1.00 94.81 88 ALA A N 1
ATOM 688 C CA . ALA A 1 88 ? -13.523 -10.675 15.718 1.00 94.81 88 ALA A CA 1
ATOM 689 C C . ALA A 1 88 ? -14.533 -11.449 16.586 1.00 94.81 88 ALA A C 1
ATOM 691 O O . ALA A 1 88 ? -14.163 -12.383 17.301 1.00 94.81 88 ALA A O 1
ATOM 692 N N . GLY A 1 89 ? -15.805 -11.049 16.510 1.00 92.56 89 GLY A N 1
ATOM 693 C CA . GLY A 1 89 ? -16.891 -11.617 17.312 1.00 92.56 89 GLY A CA 1
ATOM 694 C C . GLY A 1 89 ? -17.034 -11.009 18.711 1.00 92.56 89 GLY A C 1
ATOM 695 O O . GLY A 1 89 ? -17.787 -11.539 19.529 1.00 92.56 89 GLY A O 1
ATOM 696 N N . PHE A 1 90 ? -16.330 -9.914 19.021 1.00 94.31 90 PHE A N 1
ATOM 697 C CA . PHE A 1 90 ? -16.547 -9.204 20.280 1.00 94.31 90 PHE A CA 1
ATOM 698 C C . PHE A 1 90 ? -17.975 -8.642 20.364 1.00 94.31 90 PHE A C 1
ATOM 700 O O . PHE A 1 90 ? -18.577 -8.242 19.371 1.00 94.31 90 PHE A O 1
ATOM 707 N N . LYS A 1 91 ? -18.498 -8.537 21.589 1.00 94.88 91 LYS A N 1
ATOM 708 C CA . LYS A 1 91 ? -19.756 -7.842 21.877 1.00 94.88 91 LYS A CA 1
ATOM 709 C C . LYS A 1 91 ? -19.479 -6.386 22.242 1.00 94.88 91 LYS A C 1
ATOM 711 O O . LYS A 1 91 ? -18.743 -6.133 23.196 1.00 94.88 91 LYS A O 1
ATOM 716 N N . ALA A 1 92 ? -20.064 -5.439 21.513 1.00 94.62 92 ALA A N 1
ATOM 717 C CA . ALA A 1 92 ? -19.865 -4.011 21.759 1.00 94.62 92 ALA A CA 1
ATOM 718 C C . ALA A 1 92 ? -20.422 -3.574 23.127 1.00 94.62 92 ALA A C 1
ATOM 720 O O . ALA A 1 92 ? -21.603 -3.754 23.430 1.00 94.62 92 ALA A O 1
ATOM 721 N N . VAL A 1 93 ? -19.548 -3.001 23.955 1.00 94.56 93 VAL A N 1
ATOM 722 C CA . VAL A 1 93 ? -19.808 -2.510 25.310 1.00 94.56 93 VAL A CA 1
ATOM 723 C C . VAL A 1 93 ? -18.966 -1.256 25.539 1.00 94.56 93 VAL A C 1
ATOM 725 O O . VAL A 1 93 ? -17.740 -1.325 25.605 1.00 94.56 93 VAL A O 1
ATOM 728 N N . SER A 1 94 ? -19.641 -0.119 25.718 1.00 93.75 94 SER A N 1
ATOM 729 C CA . SER A 1 94 ? -19.055 1.219 25.897 1.00 93.75 94 SER A CA 1
ATOM 730 C C . SER A 1 94 ? -17.841 1.228 26.840 1.00 93.75 94 SER A C 1
ATOM 732 O O . SER A 1 94 ? -16.726 1.545 26.436 1.00 93.75 94 SER A O 1
ATOM 734 N N . GLY A 1 95 ? -18.018 0.758 28.077 1.00 92.50 95 GLY A N 1
ATOM 735 C CA . GLY A 1 95 ? -16.953 0.761 29.086 1.00 92.50 95 GLY A CA 1
ATOM 736 C C . GLY A 1 95 ? -15.854 -0.296 28.914 1.00 92.50 95 GLY A C 1
ATOM 737 O O . GLY A 1 95 ? -14.947 -0.337 29.737 1.00 92.50 95 GLY A O 1
ATOM 738 N N . THR A 1 96 ? -15.933 -1.173 27.910 1.00 95.75 96 THR A N 1
ATOM 739 C CA . THR A 1 96 ? -14.974 -2.278 27.725 1.00 95.75 96 THR A CA 1
ATOM 740 C C . THR A 1 96 ? -14.193 -2.149 26.427 1.00 95.75 96 THR A C 1
ATOM 742 O O . THR A 1 96 ? -12.977 -2.296 26.428 1.00 95.75 96 THR A O 1
ATOM 745 N N . ASN A 1 97 ? -14.886 -1.897 25.320 1.00 97.12 97 ASN A N 1
ATOM 746 C CA . ASN A 1 97 ? -14.295 -1.836 23.985 1.00 97.12 97 ASN A CA 1
ATOM 747 C C . ASN A 1 97 ? -14.769 -0.619 23.183 1.00 97.12 97 ASN A C 1
ATOM 749 O O . ASN A 1 97 ? -14.560 -0.561 21.972 1.00 97.12 97 ASN A O 1
ATOM 753 N N . GLY A 1 98 ? -15.404 0.346 23.852 1.00 97.50 98 GLY A N 1
ATOM 754 C CA . GLY A 1 98 ? -15.727 1.639 23.276 1.00 97.50 98 GLY A CA 1
ATOM 755 C C . GLY A 1 98 ? -14.480 2.505 23.115 1.00 97.50 98 GLY A C 1
ATOM 756 O O . GLY A 1 98 ? -13.616 2.552 23.988 1.00 97.50 98 GLY A O 1
ATOM 757 N N . VAL A 1 99 ? -14.417 3.227 22.004 1.00 98.25 99 VAL A N 1
ATOM 758 C CA . VAL A 1 99 ? -13.354 4.177 21.672 1.00 98.25 99 VAL A CA 1
ATOM 759 C C . VAL A 1 99 ? -13.981 5.563 21.524 1.00 98.25 99 VAL A C 1
ATOM 761 O O . VAL A 1 99 ? -15.053 5.704 20.932 1.00 98.25 99 VAL A O 1
ATOM 764 N N . LYS A 1 100 ? -13.336 6.596 22.074 1.00 97.19 100 LYS A N 1
ATOM 765 C CA . LYS A 1 100 ? -13.794 7.993 21.973 1.00 97.19 100 LYS A CA 1
ATOM 766 C C . LYS A 1 100 ? -12.629 8.963 21.813 1.00 97.19 100 LYS A C 1
ATOM 768 O O . LYS A 1 1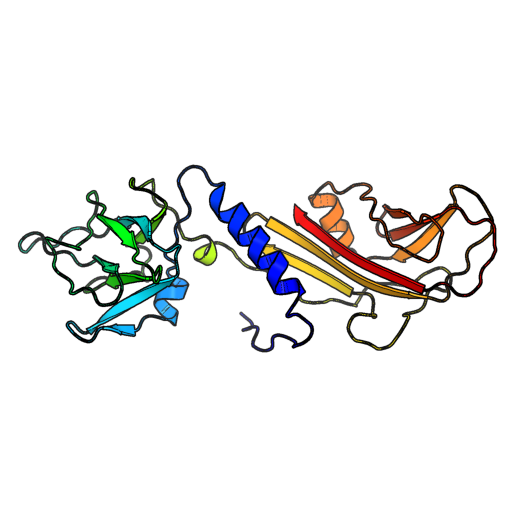00 ? -11.482 8.624 22.109 1.00 97.19 100 LYS A O 1
ATOM 773 N N . ALA A 1 101 ? -12.949 10.191 21.419 1.00 97.00 101 ALA A N 1
ATOM 774 C CA . ALA A 1 101 ? -12.015 11.307 21.363 1.00 97.00 101 ALA A CA 1
ATOM 775 C C . ALA A 1 101 ? -11.207 11.438 22.665 1.00 97.00 101 ALA A C 1
ATOM 777 O O . ALA A 1 101 ? -11.773 11.505 23.758 1.00 97.00 101 ALA A O 1
ATOM 778 N N . GLY A 1 102 ? -9.877 11.442 22.536 1.00 96.38 102 GLY A N 1
ATOM 779 C CA . GLY A 1 102 ? -8.945 11.551 23.664 1.00 96.38 102 GLY A CA 1
ATOM 780 C C . GLY A 1 102 ? -8.858 10.314 24.569 1.00 96.38 102 GLY A C 1
ATOM 781 O O . GLY A 1 102 ? -8.221 10.374 25.616 1.00 96.38 102 GLY A O 1
ATOM 782 N N . SER A 1 103 ? -9.493 9.193 24.219 1.00 96.94 103 SER A N 1
ATOM 783 C CA . SER A 1 103 ? -9.399 7.932 24.970 1.00 96.94 103 SER A CA 1
ATOM 784 C C . SER A 1 103 ? -9.283 6.749 24.000 1.00 96.94 103 SER A C 1
ATOM 786 O O . SER A 1 103 ? -10.290 6.091 23.716 1.00 96.94 103 SER A O 1
ATOM 788 N N . PRO A 1 104 ? -8.080 6.511 23.441 1.00 97.69 104 PRO A N 1
ATOM 789 C CA . PRO A 1 104 ? -7.841 5.392 22.539 1.00 97.69 104 PRO A CA 1
ATOM 790 C C . PRO A 1 104 ? -7.935 4.046 23.271 1.00 97.69 104 PRO A C 1
ATOM 792 O O . PRO A 1 104 ? -7.782 3.976 24.491 1.00 97.69 104 PRO A O 1
ATOM 795 N N . LEU A 1 105 ? -8.152 2.973 22.511 1.00 98.38 105 LEU A N 1
ATOM 796 C CA . LEU A 1 105 ? -8.214 1.601 23.009 1.00 98.38 105 LEU A CA 1
ATOM 797 C C . LEU A 1 105 ? -7.070 0.773 22.430 1.00 98.38 105 LEU A C 1
ATOM 799 O O . LEU A 1 105 ? -6.895 0.716 21.215 1.00 98.38 105 LEU A O 1
ATOM 803 N N . THR A 1 106 ? -6.343 0.070 23.288 1.00 98.00 106 THR A N 1
ATOM 804 C CA . THR A 1 106 ? -5.334 -0.902 22.865 1.00 98.00 106 THR A CA 1
ATOM 805 C C . THR A 1 106 ? -5.950 -2.299 22.789 1.00 98.00 106 THR A C 1
ATOM 807 O O . THR A 1 106 ? -6.600 -2.753 23.730 1.00 98.00 106 THR A O 1
ATOM 810 N N . VAL A 1 107 ? -5.731 -2.997 21.676 1.00 98.25 107 VAL A N 1
ATOM 811 C CA . VAL A 1 107 ? -6.210 -4.360 21.430 1.00 98.25 107 VAL A CA 1
ATOM 812 C C . VAL A 1 107 ? -5.047 -5.221 20.954 1.00 98.25 107 VAL A C 1
ATOM 814 O O . VAL A 1 107 ? -4.395 -4.907 19.961 1.00 98.25 107 VAL A O 1
ATOM 817 N N . THR A 1 108 ? -4.812 -6.345 21.627 1.00 98.19 108 THR A N 1
ATOM 818 C CA . THR A 1 108 ? -3.927 -7.397 21.116 1.00 98.19 108 THR A CA 1
ATOM 819 C C . THR A 1 108 ? -4.755 -8.387 20.303 1.00 98.19 108 THR A C 1
ATOM 821 O O . THR A 1 108 ? -5.700 -8.996 20.819 1.00 98.19 108 THR A O 1
ATOM 824 N N . THR A 1 109 ? -4.425 -8.526 19.018 1.00 98.00 109 THR A N 1
ATOM 825 C CA . THR A 1 109 ? -5.063 -9.507 18.135 1.00 98.00 109 THR A CA 1
ATOM 826 C C . THR A 1 109 ? -4.773 -10.926 18.617 1.00 98.00 109 THR A C 1
ATOM 828 O O . THR A 1 109 ? -3.722 -11.199 19.190 1.00 98.00 109 THR A O 1
ATOM 831 N N . ASN A 1 110 ? -5.691 -11.858 18.382 1.00 97.44 110 ASN A N 1
ATOM 832 C CA . ASN A 1 110 ? -5.466 -13.276 18.663 1.00 97.44 110 ASN A CA 1
ATOM 833 C C . ASN A 1 110 ? -4.656 -13.962 17.538 1.00 97.44 110 ASN A C 1
ATOM 835 O O . ASN A 1 110 ? -4.101 -13.311 16.649 1.00 97.44 110 ASN A O 1
ATOM 839 N N . ASN A 1 111 ? -4.611 -15.296 17.550 1.00 97.62 111 ASN A N 1
ATOM 840 C CA . ASN A 1 111 ? -3.921 -16.115 16.547 1.00 97.62 111 ASN A CA 1
ATOM 841 C C . ASN A 1 111 ? -4.454 -15.958 15.107 1.00 97.62 111 ASN A C 1
ATOM 843 O O . ASN A 1 111 ? -3.746 -16.312 14.169 1.00 97.62 111 ASN A O 1
ATOM 847 N N . THR A 1 112 ? -5.666 -15.429 14.917 1.00 96.69 112 THR A N 1
ATOM 848 C CA . THR A 1 112 ? -6.222 -15.141 13.583 1.00 96.69 112 THR A CA 1
ATOM 849 C C . THR A 1 112 ? -5.722 -13.816 13.015 1.00 96.69 112 THR A C 1
ATOM 851 O O . THR A 1 112 ? -5.781 -13.606 11.807 1.00 96.69 112 THR A O 1
ATOM 854 N N . GLY A 1 113 ? -5.239 -12.904 13.869 1.00 95.25 113 GLY A N 1
ATOM 855 C CA . GLY A 1 113 ? -4.842 -11.561 13.453 1.00 95.25 113 GLY A CA 1
ATOM 856 C C . GLY A 1 113 ? -6.004 -10.661 13.027 1.00 95.25 113 GLY A C 1
ATOM 857 O O . GLY A 1 113 ? -5.756 -9.638 12.398 1.00 95.25 113 GLY A O 1
ATOM 858 N N . ILE A 1 114 ? -7.261 -11.009 13.326 1.00 97.31 114 ILE A N 1
ATOM 859 C CA . ILE A 1 114 ? -8.419 -10.212 12.901 1.00 97.31 114 ILE A CA 1
ATOM 860 C C . ILE A 1 114 ? -8.829 -9.219 13.994 1.00 97.31 114 ILE A C 1
ATOM 862 O O . ILE A 1 114 ? -9.289 -9.614 15.067 1.00 97.31 114 ILE A O 1
ATOM 866 N N . LEU A 1 115 ? -8.730 -7.926 13.676 1.00 97.94 115 LEU A N 1
ATOM 867 C CA . LEU A 1 115 ? -9.302 -6.830 14.459 1.00 97.94 115 LEU A CA 1
ATOM 868 C C . LEU A 1 115 ? -10.614 -6.374 13.811 1.00 97.94 115 LEU A C 1
ATOM 870 O O . LEU A 1 115 ? -10.630 -5.975 12.647 1.00 97.94 115 LEU A O 1
ATOM 874 N N . GLN A 1 116 ? -11.712 -6.419 14.554 1.00 97.69 116 GLN A N 1
ATOM 875 C CA . GLN A 1 116 ? -13.009 -5.912 14.124 1.00 97.69 116 GLN A CA 1
ATOM 876 C C . GLN A 1 116 ? -13.186 -4.473 14.612 1.00 97.69 116 GLN A C 1
ATOM 878 O O . GLN A 1 116 ? -12.926 -4.172 15.778 1.00 97.69 116 GLN A O 1
ATOM 883 N N . ILE A 1 117 ? -13.651 -3.602 13.718 1.00 98.06 117 ILE A N 1
ATOM 884 C CA . ILE A 1 117 ? -14.038 -2.220 14.010 1.00 98.06 117 ILE A CA 1
ATOM 885 C C . ILE A 1 117 ? -15.525 -2.078 13.710 1.00 98.06 117 ILE A C 1
ATOM 887 O O . ILE A 1 117 ? -15.948 -2.384 12.595 1.00 98.06 117 ILE A O 1
ATOM 891 N N . SER A 1 118 ? -16.301 -1.596 14.675 1.00 97.19 118 SER A N 1
ATOM 892 C CA . SER A 1 118 ? -17.746 -1.412 14.536 1.00 97.19 118 SER A CA 1
ATOM 893 C C . SER A 1 118 ? -18.144 0.011 14.900 1.00 97.19 118 SER A C 1
ATOM 895 O O . SER A 1 118 ? -17.658 0.565 15.885 1.00 97.19 118 SER A O 1
ATOM 897 N N . VAL A 1 119 ? -19.040 0.602 14.116 1.00 95.88 119 VAL A N 1
ATOM 898 C CA . VAL A 1 119 ? -19.474 1.998 14.269 1.00 95.88 119 VAL A CA 1
ATOM 899 C C . VAL A 1 119 ? -20.993 2.051 14.312 1.00 95.88 119 VAL A C 1
ATOM 901 O O . VAL A 1 119 ? -21.643 1.300 13.598 1.00 95.88 119 VAL A O 1
ATOM 904 N N . ARG A 1 120 ? -21.590 2.945 15.098 1.00 93.31 120 ARG A N 1
ATOM 905 C CA . ARG A 1 120 ? -23.042 3.201 15.083 1.00 93.31 120 ARG A CA 1
ATOM 906 C C . ARG A 1 120 ? -23.340 4.684 15.255 1.00 93.31 120 ARG A C 1
ATOM 908 O O . ARG A 1 120 ? -22.490 5.413 15.734 1.00 93.31 120 ARG A O 1
ATOM 915 N N . ASN A 1 121 ? -24.544 5.126 14.890 1.00 92.00 121 ASN A N 1
ATOM 916 C CA . ASN A 1 121 ? -25.065 6.496 15.088 1.00 92.00 121 ASN A CA 1
ATOM 917 C C . ASN A 1 121 ? -24.233 7.663 14.516 1.00 92.00 121 ASN A C 1
ATOM 919 O O . ASN A 1 121 ? -24.677 8.805 14.581 1.00 92.00 121 ASN A O 1
ATOM 923 N N . VAL A 1 122 ? -23.072 7.398 13.918 1.00 91.75 122 VAL A N 1
ATOM 924 C CA . VAL A 1 122 ? -22.211 8.383 13.268 1.00 91.75 122 VAL A CA 1
ATOM 925 C C . VAL A 1 122 ? -21.898 7.943 11.844 1.00 91.75 122 VAL A C 1
ATOM 927 O O . VAL A 1 122 ? -21.830 6.752 11.535 1.00 91.75 122 VAL A O 1
ATOM 930 N N . SER A 1 123 ? -21.708 8.920 10.960 1.00 91.50 123 SER A N 1
ATOM 931 C CA . SER A 1 123 ? -21.306 8.686 9.576 1.00 91.50 123 SER A CA 1
ATOM 932 C C . SER A 1 123 ? -19.843 9.061 9.398 1.00 91.50 123 SER A C 1
ATOM 934 O O . SER A 1 123 ? -19.474 10.219 9.578 1.00 91.50 123 SER A O 1
ATOM 936 N N . LEU A 1 124 ? -19.018 8.096 8.990 1.00 92.50 124 LEU A N 1
ATOM 937 C CA . LEU A 1 124 ? -17.624 8.354 8.616 1.00 92.50 124 LEU A CA 1
ATOM 938 C C . LEU A 1 124 ? -17.495 8.978 7.211 1.00 92.50 124 LEU A C 1
ATOM 940 O O . LEU A 1 124 ? -16.422 9.417 6.817 1.00 92.50 124 LEU A O 1
ATOM 944 N N . ASN A 1 125 ? -18.585 9.044 6.437 1.00 86.38 125 ASN A N 1
ATOM 945 C CA . ASN A 1 125 ? -18.549 9.483 5.038 1.00 86.38 125 ASN A CA 1
ATOM 946 C C . ASN A 1 125 ? -18.445 11.003 4.867 1.00 86.38 125 ASN A C 1
ATOM 948 O O . ASN A 1 125 ? -18.139 11.466 3.773 1.00 86.38 125 ASN A O 1
ATOM 952 N N . THR A 1 126 ? -18.736 11.779 5.911 1.00 84.94 126 THR A N 1
ATOM 953 C CA . THR A 1 126 ? -18.768 13.248 5.845 1.00 84.94 126 THR A CA 1
ATOM 954 C C . THR A 1 126 ? -17.386 13.883 5.991 1.00 84.94 126 THR A C 1
ATOM 956 O O . THR A 1 126 ? -17.258 15.091 5.827 1.00 84.94 126 THR A O 1
AT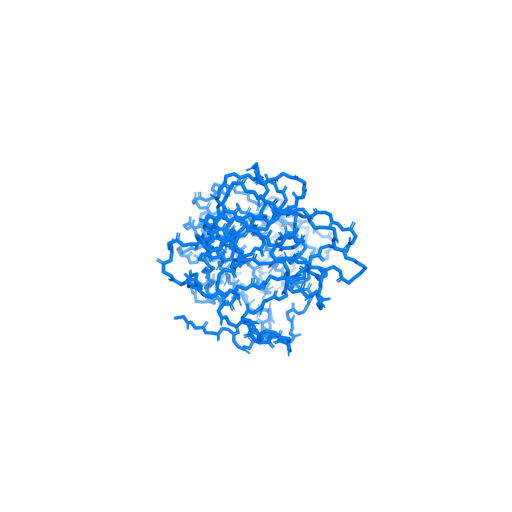OM 959 N N . GLY A 1 127 ? -16.361 13.100 6.350 1.00 84.31 127 GLY A N 1
ATOM 960 C CA . GLY A 1 127 ? -15.031 13.606 6.706 1.00 84.31 127 GLY A CA 1
ATOM 961 C C . GLY A 1 127 ? -14.969 14.301 8.072 1.00 84.31 127 GLY A C 1
ATOM 962 O O . GLY A 1 127 ? -13.886 14.662 8.521 1.00 84.31 127 GLY A O 1
ATOM 963 N N . GLN A 1 128 ? -16.105 14.462 8.762 1.00 92.94 128 GLN A N 1
ATOM 964 C CA . GLN A 1 128 ? -16.161 15.040 10.108 1.00 92.94 128 GLN A CA 1
ATOM 965 C C . GLN A 1 128 ? -15.503 14.125 11.146 1.00 92.94 128 GLN A C 1
ATOM 967 O O . GLN A 1 128 ? -14.845 14.603 12.071 1.00 92.94 128 GLN A O 1
ATOM 972 N N . TYR A 1 129 ? -15.699 12.814 10.997 1.00 96.94 129 TYR A N 1
ATOM 973 C CA . TYR A 1 129 ? -15.205 11.805 11.922 1.00 96.94 129 TYR A CA 1
ATOM 974 C C . TYR A 1 129 ? -14.189 10.889 11.260 1.00 96.94 129 TYR A C 1
ATOM 976 O O . TYR A 1 129 ? -14.327 10.538 10.089 1.00 96.94 129 TYR A O 1
ATOM 984 N N . HIS A 1 130 ? -13.198 10.467 12.036 1.00 96.12 130 HIS A N 1
ATOM 985 C CA . HIS A 1 130 ? -12.148 9.581 11.573 1.00 96.12 130 HIS A CA 1
ATOM 986 C C . HIS A 1 130 ? -11.824 8.485 12.582 1.00 96.12 130 HIS A C 1
ATOM 988 O O . HIS A 1 130 ? -12.030 8.630 13.788 1.00 96.12 130 HIS A O 1
ATOM 994 N N . VAL A 1 131 ? -11.290 7.384 12.066 1.00 97.88 131 VAL A N 1
ATOM 995 C CA . VAL A 1 131 ? -10.796 6.249 12.843 1.00 97.88 131 VAL A CA 1
ATOM 996 C C . VAL A 1 131 ? -9.360 5.989 12.419 1.00 97.88 131 VAL A C 1
ATOM 998 O O . VAL A 1 131 ? -9.030 6.084 11.233 1.00 97.88 131 VAL A O 1
ATOM 1001 N N . GLN A 1 132 ? -8.512 5.670 13.388 1.00 97.19 132 GLN A N 1
ATOM 1002 C CA . GLN A 1 132 ? -7.136 5.279 13.147 1.00 97.19 132 GLN A CA 1
ATOM 1003 C C . GLN A 1 132 ? -6.802 4.026 13.934 1.00 97.19 132 GLN A C 1
ATOM 1005 O O . GLN A 1 132 ? -7.139 3.906 15.107 1.00 97.19 132 GLN A O 1
ATOM 1010 N N . VAL A 1 133 ? -6.197 3.065 13.245 1.00 97.50 133 VAL A N 1
ATOM 1011 C CA . VAL A 1 133 ? -5.699 1.816 13.823 1.00 97.50 133 VAL A CA 1
ATOM 1012 C C . VAL A 1 133 ? -4.210 1.778 13.553 1.00 97.50 133 VAL A C 1
ATOM 1014 O O . VAL A 1 133 ? -3.820 1.858 12.395 1.00 97.50 133 VAL A O 1
ATOM 1017 N N . GLU A 1 134 ? -3.387 1.641 14.584 1.00 94.94 134 GLU A N 1
ATOM 1018 C CA . GLU A 1 134 ? -1.928 1.734 14.478 1.00 94.94 134 GLU A CA 1
ATOM 1019 C C . GLU A 1 134 ? -1.252 0.594 15.217 1.00 94.94 134 GLU A C 1
ATOM 1021 O O . GLU A 1 134 ? -1.775 0.088 16.206 1.00 94.94 134 GLU A O 1
ATOM 1026 N N . LEU A 1 135 ? -0.073 0.192 14.749 1.00 93.69 135 LEU A N 1
ATOM 1027 C CA . LEU A 1 135 ? 0.756 -0.777 15.457 1.00 93.69 135 LEU A CA 1
ATOM 1028 C C . LEU A 1 135 ? 1.317 -0.144 16.739 1.00 93.69 135 LEU A C 1
ATOM 1030 O O . LEU A 1 135 ? 1.895 0.939 16.684 1.00 93.69 135 LEU A O 1
ATOM 1034 N N . GLY A 1 136 ? 1.208 -0.854 17.862 1.00 92.38 136 GLY A N 1
ATOM 1035 C CA . GLY A 1 136 ? 1.718 -0.418 19.162 1.00 92.38 136 GLY A CA 1
ATOM 1036 C C . GLY A 1 136 ? 0.623 -0.045 20.160 1.00 92.38 136 GLY A C 1
ATOM 1037 O O . GLY A 1 136 ? -0.565 -0.271 19.935 1.00 92.38 136 GLY A O 1
ATOM 1038 N N . ASP A 1 137 ? 1.044 0.506 21.295 1.00 93.44 137 ASP A N 1
ATOM 1039 C CA . ASP A 1 137 ? 0.225 0.814 22.476 1.00 93.44 137 ASP A CA 1
ATOM 1040 C C . ASP A 1 137 ? -0.047 2.321 22.663 1.00 93.44 137 ASP A C 1
ATOM 1042 O O . ASP A 1 137 ? -0.566 2.741 23.698 1.00 93.44 137 ASP A O 1
ATOM 1046 N N . LYS A 1 138 ? 0.304 3.148 21.670 1.00 91.75 138 LYS A N 1
ATOM 1047 C CA . LYS A 1 138 ? 0.122 4.602 21.701 1.00 91.75 138 LYS A CA 1
ATOM 1048 C C . LYS A 1 138 ? -0.548 5.083 20.427 1.00 91.75 138 LYS A C 1
ATOM 1050 O O . LYS A 1 138 ? -0.116 4.739 19.333 1.00 91.75 138 LYS A O 1
ATOM 1055 N N . ALA A 1 139 ? -1.568 5.918 20.597 1.00 93.50 139 ALA A N 1
ATOM 1056 C CA . ALA A 1 139 ? -2.165 6.663 19.500 1.00 93.50 139 ALA A CA 1
ATOM 1057 C C . ALA A 1 139 ? -1.244 7.819 19.104 1.00 93.50 139 ALA A C 1
ATOM 1059 O O . ALA A 1 139 ? -0.639 8.454 19.975 1.00 93.50 139 ALA A O 1
ATOM 1060 N N . THR A 1 140 ? -1.168 8.104 17.810 1.00 92.62 140 THR A N 1
ATOM 1061 C CA . THR A 1 140 ? -0.463 9.273 17.280 1.00 92.62 140 THR A CA 1
ATOM 1062 C C . THR A 1 140 ? -1.446 10.280 16.677 1.00 92.62 140 THR A C 1
ATOM 1064 O O . THR A 1 140 ? -2.666 10.092 16.746 1.00 92.62 140 THR A O 1
ATOM 1067 N N . ASP A 1 141 ? -0.923 11.383 16.138 1.00 93.62 141 ASP A N 1
ATOM 1068 C CA . ASP A 1 141 ? -1.736 12.367 15.428 1.00 93.62 141 ASP A CA 1
ATOM 1069 C C . ASP A 1 141 ? -2.448 11.733 14.233 1.00 93.62 141 ASP A C 1
ATOM 1071 O O . ASP A 1 141 ? -1.920 10.846 13.549 1.00 93.62 141 ASP A O 1
ATOM 1075 N N . TRP A 1 142 ? -3.670 12.207 13.978 1.00 93.50 142 TRP A N 1
ATOM 1076 C CA . TRP A 1 142 ? -4.491 11.574 12.966 1.00 93.50 142 TRP A CA 1
ATOM 1077 C C . TRP A 1 142 ? -3.890 11.703 11.567 1.00 93.50 142 TRP A C 1
ATOM 1079 O O . TRP A 1 142 ? -3.504 12.789 11.129 1.00 93.50 142 TRP A O 1
ATOM 1089 N N . ARG A 1 143 ? -3.908 10.592 10.832 1.00 90.44 143 ARG A N 1
ATOM 1090 C CA . ARG A 1 143 ? -3.632 10.537 9.402 1.00 90.44 143 ARG A CA 1
ATOM 1091 C C . ARG A 1 143 ? -4.545 9.541 8.690 1.00 90.44 143 ARG A C 1
ATOM 1093 O O . ARG A 1 143 ? -4.906 8.503 9.256 1.00 90.44 143 ARG A O 1
ATOM 1100 N N . PRO A 1 144 ? -4.909 9.819 7.431 1.00 90.00 144 PRO A N 1
ATOM 1101 C CA . PRO A 1 144 ? -5.669 8.870 6.632 1.00 90.00 144 PRO A CA 1
ATOM 1102 C C . PRO A 1 144 ? -4.857 7.591 6.383 1.00 90.00 144 PRO A C 1
ATOM 1104 O O . PRO A 1 144 ? -3.622 7.608 6.401 1.00 90.00 144 PRO A O 1
ATOM 1107 N N . ALA A 1 145 ? -5.547 6.477 6.138 1.00 88.62 145 ALA A N 1
ATOM 1108 C CA . ALA A 1 145 ? -4.888 5.274 5.645 1.00 88.62 145 ALA A CA 1
ATOM 1109 C C . ALA A 1 145 ? -4.243 5.546 4.284 1.00 88.62 145 ALA A C 1
ATOM 1111 O O . ALA A 1 145 ? -4.770 6.317 3.479 1.00 88.62 145 ALA A O 1
ATOM 1112 N N . VAL A 1 146 ? -3.114 4.886 4.016 1.00 79.19 146 VAL A N 1
ATOM 1113 C CA . VAL A 1 146 ? -2.421 5.021 2.727 1.00 79.19 146 VAL A CA 1
ATOM 1114 C C . VAL A 1 146 ? -3.333 4.605 1.575 1.00 79.19 146 VAL A C 1
ATOM 1116 O O . VAL A 1 146 ? -3.278 5.196 0.514 1.00 79.19 146 VAL A O 1
ATOM 1119 N N . GLU A 1 147 ? -4.242 3.659 1.789 1.00 76.62 147 GLU A N 1
ATOM 1120 C CA . GLU A 1 147 ? -5.231 3.232 0.799 1.00 76.62 147 GLU A CA 1
ATOM 1121 C C . GLU A 1 147 ? -6.290 4.294 0.486 1.00 76.62 147 GLU A C 1
ATOM 1123 O O . GLU A 1 147 ? -6.888 4.249 -0.586 1.00 76.62 147 GLU A O 1
ATOM 1128 N N . ASP A 1 148 ? -6.536 5.235 1.401 1.00 80.25 148 ASP A N 1
ATOM 1129 C CA . ASP A 1 148 ? -7.502 6.317 1.194 1.00 80.25 148 ASP A CA 1
ATOM 1130 C C . ASP A 1 148 ? -6.855 7.548 0.529 1.00 80.25 148 ASP A C 1
ATOM 1132 O O . ASP A 1 148 ? -7.564 8.383 -0.032 1.00 80.25 148 ASP A O 1
ATOM 1136 N N . THR A 1 149 ? -5.522 7.679 0.581 1.00 73.69 149 THR A N 1
ATOM 1137 C CA . THR A 1 149 ? -4.773 8.795 -0.033 1.00 73.69 149 THR A CA 1
ATOM 1138 C C . THR A 1 149 ? -3.976 8.415 -1.265 1.00 73.69 149 THR A C 1
ATOM 1140 O O . THR A 1 149 ? -3.738 9.275 -2.114 1.00 73.69 149 THR A O 1
ATOM 1143 N N . ALA A 1 150 ? -3.557 7.158 -1.387 1.00 60.97 150 ALA A N 1
ATOM 1144 C CA . ALA A 1 150 ? -2.818 6.689 -2.538 1.00 60.97 150 ALA A CA 1
ATOM 1145 C C . ALA A 1 150 ? -3.762 6.642 -3.739 1.00 60.97 150 ALA A C 1
ATOM 1147 O O . ALA A 1 150 ? -4.535 5.703 -3.932 1.00 60.97 150 ALA A O 1
ATOM 1148 N N . GLN A 1 151 ? -3.674 7.675 -4.572 1.00 61.50 151 GLN A N 1
ATOM 1149 C CA . GLN A 1 151 ? -4.068 7.567 -5.965 1.00 61.50 151 GLN A CA 1
ATOM 1150 C C . GLN A 1 151 ? -3.145 6.519 -6.582 1.00 61.50 151 GLN A C 1
ATOM 1152 O O . GLN A 1 151 ? -1.986 6.806 -6.866 1.00 61.50 151 GLN A O 1
ATOM 1157 N N . VAL A 1 152 ? -3.635 5.286 -6.717 1.00 68.56 152 VAL A N 1
ATOM 1158 C CA . VAL A 1 152 ? -2.942 4.303 -7.541 1.00 68.56 152 VAL A CA 1
ATOM 1159 C C . VAL A 1 152 ? -3.222 4.678 -8.979 1.00 68.56 152 VAL A C 1
ATOM 1161 O O . VAL A 1 152 ? -4.334 4.461 -9.469 1.00 68.56 152 VAL A O 1
ATOM 1164 N N . THR A 1 153 ? -2.240 5.272 -9.642 1.00 80.06 153 THR A N 1
ATOM 1165 C CA . THR A 1 153 ? -2.272 5.374 -11.096 1.00 80.06 153 THR A CA 1
ATOM 1166 C C . THR A 1 153 ? -1.470 4.210 -11.644 1.00 80.06 153 THR A C 1
ATOM 1168 O O . THR A 1 153 ? -0.393 3.867 -11.164 1.00 80.06 153 THR A O 1
ATOM 1171 N N . ASP A 1 154 ? -2.054 3.536 -12.618 1.00 85.75 154 ASP A N 1
ATOM 1172 C CA . ASP A 1 154 ? -1.429 2.419 -13.292 1.00 85.75 154 ASP A CA 1
ATOM 1173 C C . ASP A 1 154 ? -1.764 2.545 -14.766 1.00 85.75 154 ASP A C 1
ATOM 1175 O O . ASP A 1 154 ? -2.934 2.523 -15.160 1.00 85.75 154 ASP A O 1
ATOM 1179 N N . THR A 1 155 ? -0.730 2.711 -15.581 1.00 88.31 155 THR A N 1
ATOM 1180 C CA . THR A 1 155 ? -0.895 2.855 -17.026 1.00 88.31 155 THR A CA 1
ATOM 1181 C C . THR A 1 155 ? -1.336 1.556 -17.700 1.00 88.31 155 THR A C 1
ATOM 1183 O O . THR A 1 155 ? -1.728 1.575 -18.865 1.00 88.31 155 THR A O 1
ATOM 1186 N N . GLY A 1 156 ? -1.230 0.417 -17.008 1.00 89.75 156 GLY A N 1
ATOM 1187 C CA . GLY A 1 156 ? -1.213 -0.895 -17.639 1.00 89.75 156 GLY A CA 1
ATOM 1188 C C . GLY A 1 156 ? 0.035 -1.082 -18.508 1.00 89.75 156 GLY A C 1
ATOM 1189 O O . GLY A 1 156 ? 0.898 -0.204 -18.601 1.00 89.75 156 GLY A O 1
ATOM 1190 N N . TRP A 1 157 ? 0.144 -2.250 -19.144 1.00 91.06 157 TRP A N 1
ATOM 1191 C CA . TRP A 1 157 ? 1.214 -2.510 -20.107 1.00 91.06 157 TRP A CA 1
ATOM 1192 C C . TRP A 1 157 ? 0.966 -1.743 -21.410 1.00 91.06 157 TRP A C 1
ATOM 1194 O O . TRP A 1 157 ? 0.013 -2.033 -22.133 1.00 91.06 157 TRP A O 1
ATOM 1204 N N . ILE A 1 158 ? 1.858 -0.807 -21.727 1.00 91.31 158 ILE A N 1
ATOM 1205 C CA . ILE A 1 158 ? 1.872 -0.029 -22.966 1.00 91.31 158 ILE A CA 1
ATOM 1206 C C . ILE A 1 158 ? 2.971 -0.571 -23.882 1.00 91.31 158 ILE A C 1
ATOM 1208 O O . ILE A 1 158 ? 4.109 -0.780 -23.461 1.00 91.31 158 ILE A O 1
ATOM 1212 N N . ARG A 1 159 ? 2.622 -0.791 -25.151 1.00 90.31 159 ARG A N 1
ATOM 1213 C CA . ARG A 1 159 ? 3.540 -1.254 -26.211 1.00 90.31 159 ARG A CA 1
ATOM 1214 C C . ARG A 1 159 ? 3.889 -0.144 -27.202 1.00 90.31 159 ARG A C 1
ATOM 1216 O O . ARG A 1 159 ? 4.934 -0.186 -27.847 1.00 90.31 159 ARG A O 1
ATOM 1223 N N . ASP A 1 160 ? 3.007 0.845 -27.315 1.00 92.50 160 ASP A N 1
ATOM 1224 C CA . ASP A 1 160 ? 3.123 1.920 -28.288 1.00 92.50 160 ASP A CA 1
ATOM 1225 C C . ASP A 1 160 ? 4.334 2.814 -28.000 1.00 92.50 160 ASP A C 1
ATOM 1227 O O . ASP A 1 160 ? 4.672 3.110 -26.852 1.00 92.50 160 ASP A O 1
ATOM 1231 N N . GLY A 1 161 ? 4.999 3.249 -29.071 1.00 89.44 161 GLY A N 1
ATOM 1232 C CA . GLY A 1 161 ? 6.159 4.140 -29.002 1.00 89.44 161 GLY A CA 1
ATOM 1233 C C . GLY A 1 161 ? 7.499 3.454 -28.715 1.00 89.44 161 GLY A C 1
ATOM 1234 O O . GLY A 1 161 ? 8.534 4.113 -28.823 1.00 89.44 161 GLY A O 1
ATOM 1235 N N . ILE A 1 162 ? 7.524 2.146 -28.431 1.00 92.50 162 ILE A N 1
ATOM 1236 C CA . ILE A 1 162 ? 8.774 1.374 -28.423 1.00 92.50 162 ILE A CA 1
ATOM 1237 C C . ILE A 1 162 ? 9.145 1.017 -29.865 1.00 92.50 162 ILE A C 1
ATOM 1239 O O . ILE A 1 162 ? 8.406 0.307 -30.546 1.00 92.50 162 ILE A O 1
ATOM 1243 N N . THR A 1 163 ? 10.307 1.480 -30.336 1.00 94.50 163 THR A N 1
ATOM 1244 C CA . THR A 1 163 ? 10.803 1.165 -31.689 1.00 94.50 163 THR A CA 1
ATOM 1245 C C . THR A 1 163 ? 12.105 0.387 -31.609 1.00 94.50 163 THR A C 1
ATOM 1247 O O . THR A 1 163 ? 13.089 0.876 -31.060 1.00 94.50 163 THR A O 1
ATOM 1250 N N . LEU A 1 164 ? 12.119 -0.819 -32.176 1.00 93.12 164 LEU A N 1
ATOM 1251 C CA . LEU A 1 164 ? 13.309 -1.664 -32.254 1.00 93.12 164 LEU A CA 1
ATOM 1252 C C . LEU A 1 164 ? 14.302 -1.139 -33.302 1.00 93.12 164 LEU A C 1
ATOM 1254 O O . LEU A 1 164 ? 13.912 -0.619 -34.346 1.00 93.12 164 LEU A O 1
ATOM 1258 N N . MET A 1 165 ? 15.596 -1.272 -33.018 1.00 92.25 165 MET A N 1
ATOM 1259 C CA . MET A 1 165 ? 16.693 -0.722 -33.817 1.00 92.25 165 MET A CA 1
ATOM 1260 C C . MET A 1 165 ? 17.698 -1.805 -34.222 1.00 92.25 165 MET A C 1
ATOM 1262 O O . MET A 1 165 ? 17.739 -2.882 -33.639 1.00 92.25 165 MET A O 1
ATOM 1266 N N . ASN A 1 166 ? 18.551 -1.504 -35.209 1.00 89.06 166 ASN A N 1
ATOM 1267 C CA . ASN A 1 166 ? 19.709 -2.335 -35.580 1.00 89.06 166 ASN A CA 1
ATOM 1268 C C . ASN A 1 166 ? 19.370 -3.811 -35.859 1.00 89.06 166 ASN A C 1
ATOM 1270 O O . ASN A 1 166 ? 20.090 -4.721 -35.457 1.00 89.06 166 ASN A O 1
ATOM 1274 N N . GLY A 1 167 ? 18.246 -4.037 -36.545 1.00 87.25 167 GLY A N 1
ATOM 1275 C CA . GLY A 1 167 ? 17.787 -5.376 -36.916 1.00 87.25 167 GLY A CA 1
ATOM 1276 C C . GLY A 1 167 ? 17.084 -6.144 -35.797 1.00 87.25 167 GLY A C 1
ATOM 1277 O O . GLY A 1 167 ? 16.578 -7.230 -36.073 1.00 87.25 167 GLY A O 1
ATOM 1278 N N . ALA A 1 168 ? 16.988 -5.573 -34.588 1.00 89.50 168 ALA A N 1
ATOM 1279 C CA . ALA A 1 168 ? 16.245 -6.161 -33.484 1.00 89.50 168 ALA A CA 1
ATOM 1280 C C . ALA A 1 168 ? 14.793 -6.444 -33.891 1.00 89.50 168 ALA A C 1
ATOM 1282 O O . ALA A 1 168 ? 14.103 -5.602 -34.472 1.00 89.50 168 ALA A O 1
ATOM 1283 N N . LYS A 1 169 ? 14.324 -7.641 -33.555 1.00 91.38 169 LYS A N 1
ATOM 1284 C CA . LYS A 1 169 ? 12.952 -8.102 -33.766 1.00 91.38 169 LYS A CA 1
ATOM 1285 C C . LYS A 1 169 ? 12.399 -8.615 -32.453 1.00 91.38 169 LYS A C 1
ATOM 1287 O O . LYS A 1 169 ? 13.153 -9.012 -31.571 1.00 91.38 169 LYS A O 1
ATOM 1292 N N . VAL A 1 170 ? 11.079 -8.612 -32.327 1.00 90.00 170 VAL A N 1
ATOM 1293 C CA . VAL A 1 170 ? 10.415 -9.280 -31.208 1.00 90.00 170 VAL A CA 1
ATOM 1294 C C . VAL A 1 170 ? 10.719 -10.775 -31.301 1.00 90.00 170 VAL A C 1
ATOM 1296 O O . VAL A 1 170 ? 10.557 -11.368 -32.368 1.00 90.00 170 VAL A O 1
ATOM 1299 N N . TYR A 1 171 ? 11.173 -11.373 -30.198 1.00 87.69 171 TYR A N 1
ATOM 1300 C CA . TYR A 1 171 ? 11.580 -12.779 -30.173 1.00 87.69 171 TYR A CA 1
ATOM 1301 C C . TYR A 1 171 ? 10.418 -13.724 -30.506 1.00 87.69 171 TYR A C 1
ATOM 1303 O O . TYR A 1 171 ? 10.592 -14.674 -31.270 1.00 87.69 171 TYR A O 1
ATOM 1311 N N . SER A 1 172 ? 9.231 -13.458 -29.948 1.00 85.38 172 SER A N 1
ATOM 1312 C CA . SER A 1 172 ? 8.036 -14.270 -30.167 1.00 85.38 172 SER A CA 1
ATOM 1313 C C . SER A 1 172 ? 6.737 -13.472 -29.974 1.00 85.38 172 SER A C 1
ATOM 1315 O O . SER A 1 172 ? 6.733 -12.362 -29.447 1.00 85.38 172 SER A O 1
ATOM 1317 N N . ASN A 1 173 ? 5.606 -14.073 -30.351 1.00 82.12 173 ASN A N 1
ATOM 1318 C CA . ASN A 1 173 ? 4.277 -13.496 -30.124 1.00 82.12 173 ASN A CA 1
ATOM 1319 C C . ASN A 1 173 ? 3.710 -13.796 -28.721 1.00 82.12 173 ASN A C 1
ATOM 1321 O O . ASN A 1 173 ? 2.547 -13.480 -28.462 1.00 82.12 173 ASN A O 1
ATOM 1325 N N . PHE A 1 174 ? 4.478 -14.422 -27.819 1.00 81.19 174 PHE A N 1
ATOM 1326 C CA . PHE A 1 174 ? 4.041 -14.608 -26.436 1.00 81.19 174 PHE A CA 1
ATOM 1327 C C . PHE A 1 174 ? 3.884 -13.249 -25.746 1.00 81.19 174 PHE A C 1
ATOM 1329 O O . PHE A 1 174 ? 4.656 -12.316 -25.967 1.00 81.19 174 PHE A O 1
ATOM 1336 N N . LEU A 1 175 ? 2.862 -13.134 -24.893 1.00 69.56 175 LEU A N 1
ATOM 1337 C CA . LEU A 1 175 ? 2.435 -11.853 -24.327 1.00 69.56 175 LEU A CA 1
ATOM 1338 C C . LEU A 1 175 ? 3.556 -11.130 -23.555 1.00 69.56 175 LEU A C 1
ATOM 1340 O O . LEU A 1 175 ? 3.603 -9.904 -23.610 1.00 69.56 175 LEU A O 1
ATOM 1344 N N . GLY A 1 176 ? 4.462 -11.876 -22.910 1.00 75.44 176 GLY A N 1
ATOM 1345 C CA . GLY A 1 176 ? 5.623 -11.352 -22.174 1.00 75.44 176 GLY A CA 1
ATOM 1346 C C . GLY A 1 176 ? 6.897 -11.145 -23.001 1.00 75.44 176 GLY A C 1
ATOM 1347 O O . GLY A 1 176 ? 7.874 -10.621 -22.481 1.00 75.44 176 GLY A O 1
ATOM 1348 N N . ASP A 1 177 ? 6.900 -11.534 -24.278 1.00 83.19 177 ASP A N 1
ATOM 1349 C CA . ASP A 1 177 ? 8.052 -11.333 -25.164 1.00 83.19 177 ASP A CA 1
ATOM 1350 C C . ASP A 1 177 ? 7.937 -10.048 -25.984 1.00 83.19 177 ASP A C 1
ATOM 1352 O O . ASP A 1 177 ? 8.940 -9.549 -26.487 1.00 83.19 177 ASP A O 1
ATOM 1356 N N . THR A 1 178 ? 6.740 -9.471 -26.106 1.00 89.38 178 THR A N 1
ATOM 1357 C CA . THR A 1 178 ? 6.584 -8.175 -26.774 1.00 89.38 178 THR A CA 1
ATOM 1358 C C . THR A 1 178 ? 7.106 -7.056 -25.871 1.00 89.38 178 THR A C 1
ATOM 1360 O O . THR A 1 178 ? 6.575 -6.913 -24.769 1.00 89.38 178 THR A O 1
ATOM 1363 N N . PRO A 1 179 ? 8.072 -6.233 -26.328 1.00 92.12 179 PRO A N 1
ATOM 1364 C CA . PRO A 1 179 ? 8.523 -5.052 -25.603 1.00 92.12 179 PRO A CA 1
ATOM 1365 C C . PRO A 1 179 ? 7.356 -4.188 -25.129 1.00 92.12 179 PRO A C 1
ATOM 1367 O O . PRO A 1 179 ? 6.514 -3.768 -25.925 1.00 92.12 179 PRO A O 1
ATOM 1370 N N . ALA A 1 180 ? 7.310 -3.942 -23.828 1.00 92.56 180 ALA A N 1
ATOM 1371 C CA . ALA A 1 180 ? 6.281 -3.165 -23.171 1.00 92.56 180 ALA A CA 1
ATOM 1372 C C . ALA A 1 180 ? 6.843 -2.476 -21.926 1.00 92.56 180 ALA A C 1
ATOM 1374 O O . ALA A 1 180 ? 7.851 -2.895 -21.346 1.00 92.56 180 ALA A O 1
ATOM 1375 N N . PHE A 1 181 ? 6.152 -1.430 -21.495 1.00 92.88 181 PHE A N 1
ATOM 1376 C CA . PHE A 1 181 ? 6.423 -0.753 -20.238 1.00 92.88 181 PHE A CA 1
ATOM 1377 C C . PHE A 1 181 ? 5.139 -0.518 -19.449 1.00 92.88 181 PHE A C 1
ATOM 1379 O O . PHE A 1 181 ? 4.041 -0.574 -20.000 1.00 92.88 181 PHE A O 1
ATOM 1386 N N . ARG A 1 182 ? 5.277 -0.258 -18.154 1.00 92.94 182 ARG A N 1
ATOM 1387 C CA . ARG A 1 182 ? 4.172 0.093 -17.259 1.00 92.94 182 ARG A CA 1
ATOM 1388 C C . ARG A 1 182 ? 4.689 1.045 -16.194 1.00 92.94 182 ARG A C 1
ATOM 1390 O O . ARG A 1 182 ? 5.745 0.783 -15.627 1.00 92.94 182 ARG A O 1
ATOM 1397 N N . ILE A 1 183 ? 3.956 2.120 -15.930 1.00 89.38 183 ILE A N 1
ATOM 1398 C CA . ILE A 1 183 ? 4.242 3.039 -14.827 1.00 89.38 183 ILE A CA 1
ATOM 1399 C C . ILE A 1 183 ? 3.147 2.869 -13.781 1.00 89.38 183 ILE A C 1
ATOM 1401 O O . ILE A 1 183 ? 1.959 2.874 -14.113 1.00 89.38 183 ILE A O 1
ATOM 1405 N N . ILE A 1 184 ? 3.563 2.684 -12.533 1.00 85.19 184 ILE A N 1
ATOM 1406 C CA . ILE A 1 184 ? 2.682 2.541 -11.379 1.00 85.19 184 ILE A CA 1
ATOM 1407 C C . ILE A 1 184 ? 3.087 3.600 -10.363 1.00 85.19 184 ILE A C 1
ATOM 1409 O O . ILE A 1 184 ? 4.224 3.584 -9.899 1.00 85.19 184 ILE A O 1
ATOM 1413 N N . GLN A 1 185 ? 2.159 4.474 -9.992 1.00 82.00 185 GLN A N 1
ATOM 1414 C CA . GLN A 1 185 ? 2.344 5.415 -8.889 1.00 82.00 185 GLN A CA 1
ATOM 1415 C C . GLN A 1 185 ? 1.506 4.940 -7.706 1.00 82.00 185 GLN A C 1
ATOM 1417 O O . GLN A 1 185 ? 0.315 4.663 -7.851 1.00 82.00 185 GLN A O 1
ATOM 1422 N N . LEU A 1 186 ? 2.124 4.814 -6.535 1.00 74.81 186 LEU A N 1
ATOM 1423 C CA . LEU A 1 186 ? 1.487 4.432 -5.277 1.00 74.81 186 LEU A CA 1
ATOM 1424 C C . LEU A 1 186 ? 1.881 5.430 -4.185 1.00 74.81 186 LEU A C 1
ATOM 1426 O O . LEU A 1 186 ? 2.846 5.237 -3.442 1.00 74.81 186 LEU A O 1
ATOM 1430 N N . GLY A 1 187 ? 1.092 6.495 -4.053 1.00 71.69 187 GLY A N 1
ATOM 1431 C CA . GLY A 1 187 ? 1.366 7.541 -3.071 1.00 71.69 187 GLY A CA 1
ATOM 1432 C C . GLY A 1 187 ? 2.648 8.298 -3.418 1.00 71.69 187 GLY A C 1
ATOM 1433 O O . GLY A 1 187 ? 2.644 9.079 -4.358 1.00 71.69 187 GLY A O 1
ATOM 1434 N N . ALA A 1 188 ? 3.713 8.088 -2.639 1.00 66.31 188 ALA A N 1
ATOM 1435 C CA . ALA A 1 188 ? 5.032 8.690 -2.872 1.00 66.31 188 ALA A CA 1
ATOM 1436 C C . ALA A 1 188 ? 6.018 7.752 -3.593 1.00 66.31 188 ALA A C 1
ATOM 1438 O O . ALA A 1 188 ? 7.163 8.136 -3.795 1.00 66.31 188 ALA A O 1
ATOM 1439 N N . VAL A 1 189 ? 5.600 6.519 -3.902 1.00 71.06 189 VAL A N 1
ATOM 1440 C CA . VAL A 1 189 ? 6.425 5.530 -4.602 1.00 71.06 189 VAL A CA 1
ATOM 1441 C C . VAL A 1 189 ? 6.029 5.517 -6.064 1.00 71.06 189 VAL A C 1
ATOM 1443 O O . VAL A 1 189 ? 4.871 5.230 -6.372 1.00 71.06 189 VAL A O 1
ATOM 1446 N N . ASP A 1 190 ? 7.003 5.710 -6.942 1.00 81.81 190 ASP A N 1
ATOM 1447 C CA . ASP A 1 190 ? 6.818 5.619 -8.385 1.00 81.81 190 ASP A CA 1
ATOM 1448 C C . ASP A 1 190 ? 7.646 4.459 -8.931 1.00 81.81 190 ASP A C 1
ATOM 1450 O O . ASP A 1 190 ? 8.817 4.270 -8.592 1.00 81.81 190 ASP A O 1
ATOM 1454 N N . MET A 1 191 ? 7.024 3.641 -9.776 1.00 87.75 191 MET A N 1
ATOM 1455 C CA . MET A 1 191 ? 7.655 2.471 -10.371 1.00 87.75 191 MET A CA 1
ATOM 1456 C C . MET A 1 191 ? 7.531 2.493 -11.886 1.00 87.75 191 MET A C 1
ATOM 1458 O O . MET A 1 191 ? 6.441 2.691 -12.420 1.00 87.75 191 MET A O 1
ATOM 1462 N N . LEU A 1 192 ? 8.628 2.178 -12.569 1.00 90.12 192 LEU A N 1
ATOM 1463 C CA . LEU A 1 192 ? 8.653 1.878 -13.996 1.00 90.12 192 LEU A CA 1
ATOM 1464 C C . LEU A 1 192 ? 9.050 0.416 -14.184 1.00 90.12 192 LEU A C 1
ATOM 1466 O O . LEU A 1 192 ? 10.108 -0.024 -13.741 1.00 90.12 192 LEU A O 1
ATOM 1470 N N . MET A 1 193 ? 8.217 -0.337 -14.886 1.00 89.75 193 MET A N 1
ATOM 1471 C CA . MET A 1 193 ? 8.508 -1.705 -15.293 1.00 89.75 193 MET A CA 1
ATOM 1472 C C . MET A 1 193 ? 8.796 -1.732 -16.788 1.00 89.75 193 MET A C 1
ATOM 1474 O O . MET A 1 193 ? 8.039 -1.158 -17.569 1.00 89.75 193 MET A O 1
ATOM 1478 N N . LEU A 1 194 ? 9.852 -2.438 -17.183 1.00 89.25 194 LEU A N 1
ATOM 1479 C CA . LEU A 1 194 ? 10.178 -2.736 -18.575 1.00 89.25 194 LEU A CA 1
ATOM 1480 C C . LEU A 1 194 ? 10.223 -4.248 -18.760 1.00 89.25 194 LEU A C 1
ATOM 1482 O O . LEU A 1 194 ? 10.853 -4.953 -17.970 1.00 89.25 194 LEU A O 1
ATOM 1486 N N . SER A 1 195 ? 9.565 -4.738 -19.804 1.00 88.62 195 SER A N 1
ATOM 1487 C CA . SER A 1 195 ? 9.504 -6.162 -20.126 1.00 88.62 195 SER A CA 1
ATOM 1488 C C . SER A 1 195 ? 9.603 -6.376 -21.628 1.00 88.62 195 SER A C 1
ATOM 1490 O O . SER A 1 195 ? 9.093 -5.569 -22.403 1.00 88.62 195 SER A O 1
ATOM 1492 N N . GLY A 1 196 ? 10.253 -7.453 -22.046 1.00 88.00 196 GLY A N 1
ATOM 1493 C CA . GLY A 1 196 ? 10.246 -7.903 -23.428 1.00 88.00 196 GLY A CA 1
ATOM 1494 C C . GLY A 1 196 ? 11.406 -8.824 -23.761 1.00 88.00 196 GLY A C 1
ATOM 1495 O O . GLY A 1 196 ? 12.368 -8.969 -23.005 1.00 88.00 196 GLY A O 1
ATOM 1496 N N . SER A 1 197 ? 11.319 -9.420 -24.945 1.00 88.06 197 SER A N 1
ATOM 1497 C CA . SER A 1 197 ? 12.351 -10.274 -25.514 1.00 88.06 197 SER A CA 1
ATOM 1498 C C . SER A 1 197 ? 12.604 -9.873 -26.963 1.00 88.06 197 SER A C 1
ATOM 1500 O O . SER A 1 197 ? 11.686 -9.802 -27.783 1.00 88.06 197 SER A O 1
ATOM 1502 N N . VAL A 1 198 ? 13.866 -9.636 -27.304 1.00 87.94 198 VAL A N 1
ATOM 1503 C CA . VAL A 1 198 ? 14.295 -9.263 -28.656 1.00 87.94 198 VAL A CA 1
ATOM 1504 C C . VAL A 1 198 ? 15.323 -10.245 -29.197 1.00 87.94 198 VAL A C 1
ATOM 1506 O O . VAL A 1 198 ? 16.077 -10.839 -28.435 1.00 87.94 198 VAL A O 1
ATOM 1509 N N . ASN A 1 199 ? 15.372 -10.425 -30.511 1.00 88.81 199 ASN A N 1
ATOM 1510 C CA . ASN A 1 199 ? 16.386 -11.223 -31.197 1.00 88.81 199 ASN A CA 1
ATOM 1511 C C . ASN A 1 199 ? 16.827 -10.577 -32.514 1.00 88.81 199 ASN A C 1
ATOM 1513 O O . ASN A 1 199 ? 16.374 -9.490 -32.868 1.00 88.81 199 ASN A O 1
ATOM 1517 N N . GLY A 1 200 ? 17.716 -11.259 -33.242 1.00 85.12 200 GLY A N 1
ATOM 1518 C CA . GLY A 1 200 ? 18.127 -10.852 -34.592 1.00 85.12 200 GLY A CA 1
ATOM 1519 C C . GLY A 1 200 ? 18.991 -9.594 -34.618 1.00 85.12 200 GLY A C 1
ATOM 1520 O O . GLY A 1 200 ? 19.106 -8.936 -35.649 1.00 85.12 200 GLY A O 1
ATOM 1521 N N . ILE A 1 201 ? 19.575 -9.248 -33.476 1.00 85.19 201 ILE A N 1
ATOM 1522 C CA . ILE A 1 201 ? 20.507 -8.143 -33.357 1.00 85.19 201 ILE A CA 1
ATOM 1523 C C . ILE A 1 201 ? 21.856 -8.622 -33.902 1.00 85.19 201 ILE A C 1
ATOM 1525 O O . ILE A 1 201 ? 22.376 -9.643 -33.463 1.00 85.19 201 ILE A O 1
ATOM 1529 N N . ALA A 1 202 ? 22.426 -7.885 -34.852 1.00 81.50 202 ALA A N 1
ATOM 1530 C CA . ALA A 1 202 ? 23.770 -8.164 -35.341 1.00 81.50 202 ALA A CA 1
ATOM 1531 C C . ALA A 1 202 ? 24.795 -7.492 -34.416 1.00 81.50 202 ALA A C 1
ATOM 1533 O O . ALA A 1 202 ? 24.828 -6.262 -34.316 1.00 81.50 202 ALA A O 1
ATOM 1534 N N . ILE A 1 203 ? 25.625 -8.286 -33.738 1.00 81.88 203 ILE A N 1
ATOM 1535 C CA . ILE A 1 203 ? 26.759 -7.776 -32.954 1.00 81.88 203 ILE A CA 1
ATOM 1536 C C . ILE A 1 203 ? 28.049 -7.877 -33.757 1.00 81.88 203 ILE A C 1
ATOM 1538 O O . ILE A 1 203 ? 28.331 -8.879 -34.412 1.00 81.88 203 ILE A O 1
ATOM 1542 N N . THR A 1 204 ? 28.853 -6.822 -33.698 1.00 83.62 204 THR A N 1
ATOM 1543 C CA . THR A 1 204 ? 30.187 -6.816 -34.290 1.00 83.62 204 THR A CA 1
ATOM 1544 C C . THR A 1 204 ? 31.205 -7.304 -33.270 1.00 83.62 204 THR A C 1
ATOM 1546 O O . THR A 1 204 ? 31.085 -7.066 -32.072 1.00 83.62 204 THR A O 1
ATOM 1549 N N . LYS A 1 205 ? 32.249 -7.989 -33.738 1.00 84.06 205 LYS A N 1
ATOM 1550 C CA . LYS A 1 205 ? 33.367 -8.381 -32.877 1.00 84.06 205 LYS A CA 1
ATOM 1551 C C . LYS A 1 205 ? 34.077 -7.133 -32.340 1.00 84.06 205 LYS A C 1
ATOM 1553 O O . LYS A 1 205 ? 34.449 -6.257 -33.120 1.00 84.06 205 LYS A O 1
ATOM 1558 N N . GLY A 1 206 ? 34.320 -7.078 -31.032 1.00 84.06 206 GLY A N 1
ATOM 1559 C CA . GLY A 1 206 ? 35.042 -5.972 -30.409 1.00 84.06 206 GLY A CA 1
ATOM 1560 C C . GLY A 1 206 ? 34.876 -5.883 -28.895 1.00 84.06 206 GLY A C 1
ATOM 1561 O O . GLY A 1 206 ? 34.179 -6.684 -28.273 1.00 84.06 206 GLY A O 1
ATOM 1562 N N . TRP A 1 207 ? 35.544 -4.886 -28.317 1.00 83.00 207 TRP A N 1
ATOM 1563 C CA . TRP A 1 207 ? 35.591 -4.620 -26.879 1.00 83.00 207 TRP A CA 1
ATOM 1564 C C . TRP A 1 207 ? 34.908 -3.288 -26.565 1.00 83.00 207 TRP A C 1
ATOM 1566 O O . TRP A 1 207 ? 35.118 -2.316 -27.290 1.00 83.00 207 TRP A O 1
ATOM 1576 N N . ASN A 1 208 ? 34.136 -3.236 -25.474 1.00 82.94 208 ASN A N 1
ATOM 1577 C CA . ASN A 1 208 ? 33.423 -2.040 -25.001 1.00 82.94 208 ASN A CA 1
ATOM 1578 C C . ASN A 1 208 ? 32.508 -1.406 -26.063 1.00 82.94 208 ASN A C 1
ATOM 1580 O O . ASN A 1 208 ? 32.430 -0.182 -26.196 1.00 82.94 208 ASN A O 1
ATOM 1584 N N . LEU A 1 209 ? 31.826 -2.239 -26.847 1.00 85.19 209 LEU A N 1
ATOM 1585 C CA . LEU A 1 209 ? 30.902 -1.770 -27.871 1.00 85.19 209 LEU A CA 1
ATOM 1586 C C . LEU A 1 209 ? 29.561 -1.392 -27.243 1.00 85.19 209 LEU A C 1
ATOM 1588 O O . LEU A 1 209 ? 29.124 -2.002 -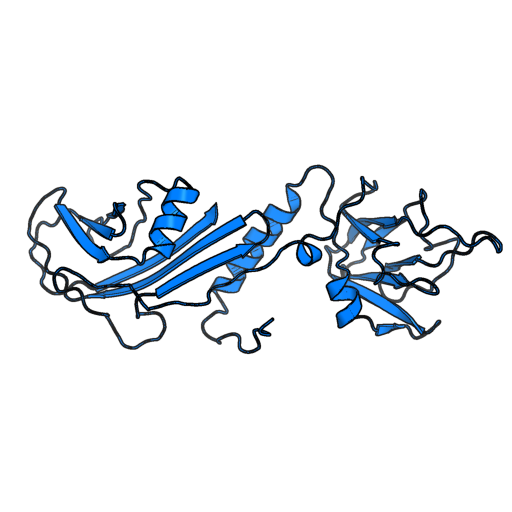26.271 1.00 85.19 209 LEU A O 1
ATOM 1592 N N . THR A 1 210 ? 28.906 -0.379 -27.813 1.00 88.62 210 THR A N 1
ATOM 1593 C CA . THR A 1 210 ? 27.555 0.048 -27.427 1.00 88.62 210 THR A CA 1
ATOM 1594 C C . THR A 1 210 ? 26.640 -0.010 -28.638 1.00 88.62 210 THR A C 1
ATOM 1596 O O . THR A 1 210 ? 26.949 0.558 -29.686 1.00 88.62 210 THR A O 1
ATOM 1599 N N . LEU A 1 211 ? 25.498 -0.672 -28.487 1.00 89.50 211 LEU A N 1
ATOM 1600 C CA . LEU A 1 211 ? 24.503 -0.830 -29.537 1.00 89.50 211 LEU A CA 1
ATOM 1601 C C . LEU A 1 211 ? 23.134 -0.372 -29.044 1.00 89.50 211 LEU A C 1
ATOM 1603 O O . LEU A 1 211 ? 22.642 -0.850 -28.028 1.00 89.50 211 LEU A O 1
ATOM 1607 N N . ASN A 1 212 ? 22.493 0.534 -29.781 1.00 91.38 212 ASN A N 1
ATOM 1608 C CA . ASN A 1 212 ? 21.108 0.908 -29.492 1.00 91.38 212 ASN A CA 1
ATOM 1609 C C . ASN A 1 212 ? 20.184 -0.244 -29.909 1.00 91.38 212 ASN A C 1
ATOM 1611 O O . ASN A 1 212 ? 20.219 -0.661 -31.065 1.00 91.38 212 ASN A O 1
ATOM 1615 N N . VAL A 1 213 ? 19.358 -0.741 -28.997 1.00 90.06 213 VAL A N 1
ATOM 1616 C CA . VAL A 1 213 ? 18.444 -1.862 -29.261 1.00 90.06 213 VAL A CA 1
ATOM 1617 C C . VAL A 1 213 ? 17.018 -1.373 -29.477 1.00 90.06 213 VAL A C 1
ATOM 1619 O O . VAL A 1 213 ? 16.325 -1.871 -30.360 1.00 90.06 213 VAL A O 1
ATOM 1622 N N . ALA A 1 214 ? 16.588 -0.373 -28.709 1.00 92.12 214 ALA A N 1
ATOM 1623 C CA . ALA A 1 214 ? 15.264 0.217 -28.843 1.00 92.12 214 ALA A CA 1
ATOM 1624 C C . ALA A 1 214 ? 15.261 1.700 -28.460 1.00 92.12 214 ALA A C 1
ATOM 1626 O O . ALA A 1 214 ? 16.053 2.124 -27.614 1.00 92.12 214 ALA A O 1
ATOM 1627 N N . THR A 1 215 ? 14.346 2.475 -29.042 1.00 93.94 215 THR A N 1
ATOM 1628 C CA . THR A 1 215 ? 13.927 3.775 -28.502 1.00 93.94 215 THR A CA 1
ATOM 1629 C C . THR A 1 215 ? 12.715 3.591 -27.599 1.00 93.94 215 THR A C 1
ATOM 1631 O O . THR A 1 215 ? 11.841 2.773 -27.891 1.00 93.94 215 THR A O 1
ATOM 1634 N N . LEU A 1 216 ? 12.656 4.371 -26.525 1.00 92.50 216 LEU A N 1
ATOM 1635 C CA . LEU A 1 216 ? 11.545 4.416 -25.582 1.00 92.50 216 LEU A CA 1
ATOM 1636 C C . LEU A 1 216 ? 10.662 5.645 -25.851 1.00 92.50 216 LEU A C 1
ATOM 1638 O O . LEU A 1 216 ? 11.161 6.648 -26.369 1.00 92.50 216 LEU A O 1
ATOM 1642 N N . PRO A 1 217 ? 9.363 5.593 -25.511 1.00 93.75 217 PRO A N 1
ATOM 1643 C CA . PRO A 1 217 ? 8.479 6.745 -25.647 1.00 93.75 217 PRO A CA 1
ATOM 1644 C C . PRO A 1 217 ? 8.832 7.859 -24.654 1.00 93.75 217 PRO A C 1
ATOM 1646 O O . PRO A 1 217 ? 9.400 7.597 -23.591 1.00 93.75 217 PRO A O 1
ATOM 1649 N N . GLN A 1 218 ? 8.412 9.089 -24.978 1.00 92.44 218 GLN A N 1
ATOM 1650 C CA . GLN A 1 218 ? 8.697 10.291 -24.183 1.00 92.44 218 GLN A CA 1
ATOM 1651 C C . GLN A 1 218 ? 8.286 10.135 -22.709 1.00 92.44 218 GLN A C 1
ATOM 1653 O O . GLN A 1 218 ? 9.027 10.514 -21.813 1.00 92.44 218 GLN A O 1
ATOM 1658 N N . LEU A 1 219 ? 7.155 9.474 -22.452 1.00 91.75 219 LEU A N 1
ATOM 1659 C CA . LEU A 1 219 ? 6.670 9.216 -21.096 1.00 91.75 219 LEU A CA 1
ATOM 1660 C C . LEU A 1 219 ? 7.687 8.450 -20.227 1.00 91.75 219 LEU A C 1
ATOM 1662 O O . LEU A 1 219 ? 7.834 8.732 -19.044 1.00 91.75 219 LEU A O 1
ATOM 1666 N N . VAL A 1 220 ? 8.414 7.492 -20.808 1.00 90.81 220 VAL A N 1
ATOM 1667 C CA . VAL A 1 220 ? 9.438 6.724 -20.084 1.00 90.81 220 VAL A CA 1
ATOM 1668 C C . VAL A 1 220 ? 10.700 7.560 -19.874 1.00 90.81 220 VAL A C 1
ATOM 1670 O O . VAL A 1 220 ? 11.342 7.459 -18.831 1.00 90.81 220 VAL A O 1
ATOM 1673 N N . THR A 1 221 ? 11.067 8.402 -20.845 1.00 89.50 221 THR A N 1
ATOM 1674 C CA . THR A 1 221 ? 12.213 9.309 -20.684 1.00 89.50 221 THR A CA 1
ATOM 1675 C C . THR A 1 221 ? 11.968 10.387 -19.648 1.00 89.50 221 THR A C 1
ATOM 1677 O O . THR A 1 221 ? 12.880 10.689 -18.881 1.00 89.50 221 THR A O 1
ATOM 1680 N N . ASP A 1 222 ? 10.749 10.922 -19.603 1.00 89.69 222 ASP A N 1
ATOM 1681 C CA . ASP A 1 222 ? 10.331 11.893 -18.598 1.00 89.69 222 ASP A CA 1
ATOM 1682 C C . ASP A 1 222 ? 10.435 11.255 -17.211 1.00 89.69 222 ASP A C 1
ATOM 1684 O O . ASP A 1 222 ? 11.110 11.800 -16.341 1.00 89.69 222 ASP A O 1
ATOM 1688 N N . TRP A 1 223 ? 9.925 10.026 -17.057 1.00 91.06 223 TRP A N 1
ATOM 1689 C CA . TRP A 1 223 ? 10.028 9.273 -15.807 1.00 91.06 223 TRP A CA 1
ATOM 1690 C C . TRP A 1 223 ? 11.481 9.094 -15.339 1.00 91.06 223 TRP A C 1
ATOM 1692 O O . TRP A 1 223 ? 11.800 9.394 -14.191 1.00 91.06 223 TRP A O 1
ATOM 1702 N N . PHE A 1 224 ? 12.401 8.654 -16.207 1.00 87.50 224 PHE A N 1
ATOM 1703 C CA . PHE A 1 224 ? 13.815 8.515 -15.824 1.00 87.50 224 PHE A CA 1
ATOM 1704 C C . PHE A 1 224 ? 14.453 9.855 -15.420 1.00 87.50 224 PHE A C 1
ATOM 1706 O O . PHE A 1 224 ? 15.270 9.892 -14.497 1.00 87.50 224 PHE A O 1
ATOM 1713 N N . SER A 1 225 ? 14.085 10.947 -16.101 1.00 84.50 225 SER A N 1
ATOM 1714 C CA . SER A 1 225 ? 14.588 12.293 -15.811 1.00 84.50 225 SER A CA 1
ATOM 1715 C C . SER A 1 225 ? 14.084 12.816 -14.465 1.00 84.50 225 SER A C 1
ATOM 1717 O O . SER A 1 225 ? 14.868 13.366 -13.693 1.00 84.50 225 SER A O 1
ATOM 1719 N N . GLU A 1 226 ? 12.795 12.641 -14.177 1.00 86.69 226 GLU A N 1
ATOM 1720 C CA . GLU A 1 226 ? 12.160 13.064 -12.922 1.00 86.69 226 GLU A CA 1
ATOM 1721 C C . GLU A 1 226 ? 12.759 12.340 -11.711 1.00 86.69 226 GLU A C 1
ATOM 1723 O O . GLU A 1 226 ? 13.014 12.962 -10.680 1.00 86.69 226 GLU A O 1
ATOM 1728 N N . HIS A 1 227 ? 13.080 11.055 -11.866 1.00 83.62 227 HIS A N 1
ATOM 1729 C CA . HIS A 1 227 ? 13.595 10.204 -10.790 1.00 83.62 227 HIS A CA 1
ATOM 1730 C C . HIS A 1 227 ? 15.129 10.132 -10.729 1.00 83.62 227 HIS A C 1
ATOM 1732 O O . HIS A 1 227 ? 15.686 9.284 -10.035 1.00 83.62 227 HIS A O 1
ATOM 1738 N N . GLN A 1 228 ? 15.832 11.006 -11.464 1.00 82.31 228 GLN A N 1
ATOM 1739 C CA . GLN A 1 228 ? 17.304 11.090 -11.501 1.00 82.31 228 GLN A CA 1
ATOM 1740 C C . GLN A 1 228 ? 18.003 9.744 -11.762 1.00 82.31 228 GLN A C 1
ATOM 1742 O O . GLN A 1 228 ? 19.149 9.518 -11.368 1.00 82.31 228 GLN A O 1
ATOM 1747 N N . MET A 1 229 ? 17.323 8.842 -12.464 1.00 71.69 229 MET A N 1
ATOM 1748 C CA . MET A 1 229 ? 17.815 7.513 -12.795 1.00 71.69 229 MET A CA 1
ATOM 1749 C C . MET A 1 229 ? 18.670 7.602 -14.058 1.00 71.69 229 MET A C 1
ATOM 1751 O O . MET A 1 229 ? 18.264 7.237 -15.161 1.00 71.69 229 MET A O 1
ATOM 1755 N N . VAL A 1 230 ? 19.873 8.144 -13.891 1.00 55.00 230 VAL A N 1
ATOM 1756 C CA . VAL A 1 230 ? 20.894 8.215 -14.937 1.00 55.00 230 VAL A CA 1
ATOM 1757 C C . VAL A 1 230 ? 21.800 6.985 -14.861 1.00 55.00 230 VAL A C 1
ATOM 1759 O O . VAL A 1 230 ? 22.411 6.726 -13.830 1.00 55.00 230 VAL A O 1
ATOM 1762 N N . ASN A 1 231 ? 21.926 6.249 -15.972 1.00 53.22 231 ASN A N 1
ATOM 1763 C CA . ASN A 1 231 ? 22.838 5.105 -16.134 1.00 53.22 231 ASN A CA 1
ATOM 1764 C C . ASN A 1 231 ? 22.590 3.923 -15.178 1.00 53.22 231 ASN A C 1
ATOM 1766 O O . ASN A 1 231 ? 23.502 3.465 -14.487 1.00 53.22 231 ASN A O 1
ATOM 1770 N N . THR A 1 232 ? 21.372 3.384 -15.153 1.00 55.28 232 THR A N 1
ATOM 1771 C CA . THR A 1 232 ? 21.118 2.115 -14.463 1.00 55.28 232 THR A CA 1
ATOM 1772 C C . THR A 1 232 ? 21.662 0.951 -15.290 1.00 55.28 232 THR A C 1
ATOM 1774 O O . THR A 1 232 ? 21.165 0.659 -16.377 1.00 55.28 232 THR A O 1
ATOM 1777 N N . HIS A 1 233 ? 22.708 0.305 -14.767 1.00 55.75 233 HIS A N 1
ATOM 1778 C CA . HIS A 1 233 ? 23.224 -0.949 -15.303 1.00 55.75 233 HIS A CA 1
ATOM 1779 C C . HIS A 1 233 ? 22.362 -2.099 -14.789 1.00 55.75 233 HIS A C 1
ATOM 1781 O O . HIS A 1 233 ? 22.215 -2.257 -13.575 1.00 55.75 233 HIS A O 1
ATOM 1787 N N . PHE A 1 234 ? 21.809 -2.918 -15.679 1.00 63.03 234 PHE A N 1
ATOM 1788 C CA . PHE A 1 234 ? 21.157 -4.160 -15.268 1.00 63.03 234 PHE A CA 1
ATOM 1789 C C . PHE A 1 234 ? 21.692 -5.346 -16.065 1.00 63.03 234 PHE A C 1
ATOM 1791 O O . PHE A 1 234 ? 21.798 -5.302 -17.288 1.00 63.03 234 PHE A O 1
ATOM 1798 N N . ASP A 1 235 ? 22.068 -6.403 -15.346 1.00 56.03 235 ASP A N 1
ATOM 1799 C CA . ASP A 1 235 ? 22.665 -7.596 -15.937 1.00 56.03 235 ASP A CA 1
ATOM 1800 C C . ASP A 1 235 ? 21.581 -8.504 -16.521 1.00 56.03 235 ASP A C 1
ATOM 1802 O O . ASP A 1 235 ? 20.643 -8.911 -15.830 1.00 56.03 235 ASP A O 1
ATOM 1806 N N . THR A 1 236 ? 21.758 -8.909 -17.777 1.00 55.09 236 THR A N 1
ATOM 1807 C CA . THR A 1 236 ? 21.024 -10.043 -18.350 1.00 55.09 236 THR A CA 1
ATOM 1808 C C . THR A 1 236 ? 22.004 -11.149 -18.690 1.00 55.09 236 THR A C 1
ATOM 1810 O O . THR A 1 236 ? 23.035 -10.903 -19.314 1.00 55.09 236 THR A O 1
ATOM 1813 N N . ARG A 1 237 ? 21.682 -12.388 -18.314 1.00 49.25 237 ARG A N 1
ATOM 1814 C CA . ARG A 1 237 ? 22.481 -13.547 -18.715 1.00 49.25 237 ARG A CA 1
ATOM 1815 C C . ARG A 1 237 ? 22.085 -13.969 -20.126 1.00 49.25 237 ARG A C 1
ATOM 1817 O O . ARG A 1 237 ? 21.016 -14.542 -20.310 1.00 49.25 237 ARG A O 1
ATOM 1824 N N . ALA A 1 238 ? 22.973 -13.753 -21.087 1.00 51.84 238 ALA A N 1
ATOM 1825 C CA . ALA A 1 238 ? 23.003 -14.522 -22.324 1.00 51.84 238 ALA A CA 1
ATOM 1826 C C . ALA A 1 238 ? 24.324 -15.309 -22.366 1.00 51.84 238 ALA A C 1
ATOM 1828 O O . ALA A 1 238 ? 25.347 -14.857 -21.857 1.00 51.84 238 ALA A O 1
ATOM 1829 N N . PHE A 1 239 ? 24.250 -16.545 -22.859 1.00 47.81 239 PHE A N 1
ATOM 1830 C CA . PHE A 1 239 ? 25.273 -17.596 -22.808 1.00 47.81 239 PHE A CA 1
ATOM 1831 C C . PHE A 1 239 ? 26.734 -17.102 -22.826 1.00 47.81 239 PHE A C 1
ATOM 1833 O O . PHE A 1 239 ? 27.263 -16.739 -23.868 1.00 47.81 239 PHE A O 1
ATOM 1840 N N . GLY A 1 240 ? 27.407 -17.161 -21.671 1.00 52.56 240 GLY A N 1
ATOM 1841 C CA . GLY A 1 240 ? 28.871 -17.089 -21.579 1.00 52.56 240 GLY A CA 1
ATOM 1842 C C . GLY A 1 240 ? 29.523 -15.714 -21.766 1.00 52.56 240 GLY A C 1
ATOM 1843 O O . GLY A 1 240 ? 30.746 -15.645 -21.686 1.00 52.56 240 GLY A O 1
ATOM 1844 N N . VAL A 1 241 ? 28.756 -14.636 -21.963 1.00 59.16 241 VAL A N 1
ATOM 1845 C CA . VAL A 1 241 ? 29.290 -13.280 -22.178 1.00 59.16 241 VAL A CA 1
ATOM 1846 C C . VAL A 1 241 ? 28.610 -12.287 -21.232 1.00 59.16 241 VAL A C 1
ATOM 1848 O O . VAL A 1 241 ? 27.409 -12.375 -20.974 1.00 59.16 241 VAL A O 1
ATOM 1851 N N . GLN A 1 242 ? 29.386 -11.353 -20.673 1.00 58.44 242 GLN A N 1
ATOM 1852 C CA . GLN A 1 242 ? 28.850 -10.285 -19.830 1.00 58.44 242 GLN A CA 1
ATOM 1853 C C . GLN A 1 242 ? 28.258 -9.190 -20.722 1.00 58.44 242 GLN A C 1
ATOM 1855 O O . GLN A 1 242 ? 28.980 -8.498 -21.441 1.00 58.44 242 GLN A O 1
ATOM 1860 N N . TYR A 1 243 ? 26.935 -9.058 -20.671 1.00 69.94 243 TYR A N 1
ATOM 1861 C CA . TYR A 1 243 ? 26.191 -7.995 -21.330 1.00 69.94 243 TYR A CA 1
ATOM 1862 C C . TYR A 1 243 ? 25.709 -7.003 -20.282 1.00 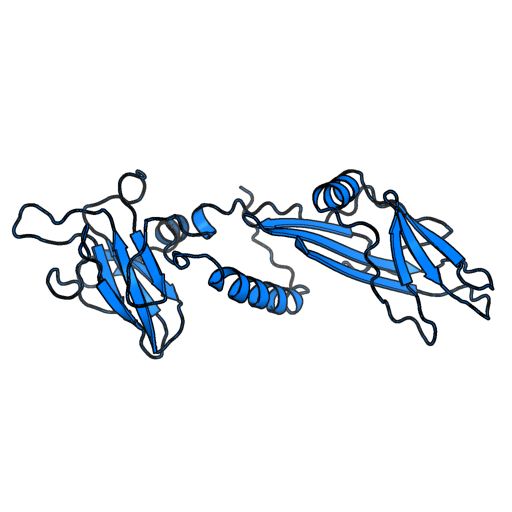69.94 243 TYR A C 1
ATOM 1864 O O . TYR A 1 243 ? 25.035 -7.389 -19.326 1.00 69.94 243 TYR A O 1
ATOM 1872 N N . GLY A 1 244 ? 26.050 -5.738 -20.487 1.00 75.38 244 GLY A N 1
ATOM 1873 C CA . GLY A 1 244 ? 25.529 -4.625 -19.719 1.00 75.38 244 GLY A CA 1
ATOM 1874 C C . GLY A 1 244 ? 24.383 -3.958 -20.450 1.00 75.38 244 GLY A C 1
ATOM 1875 O O . GLY A 1 244 ? 24.452 -3.765 -21.661 1.00 75.38 244 GLY A O 1
ATOM 1876 N N . TRP A 1 245 ? 23.336 -3.574 -19.737 1.00 75.69 245 TRP A N 1
ATOM 1877 C CA . TRP A 1 245 ? 22.304 -2.715 -20.299 1.00 75.69 245 TRP A CA 1
ATOM 1878 C C . TRP A 1 245 ? 22.372 -1.339 -19.686 1.00 75.69 245 TRP A C 1
ATOM 1880 O O . TRP A 1 245 ? 22.414 -1.238 -18.469 1.00 75.69 245 TRP A O 1
ATOM 1890 N N . ASN A 1 246 ? 22.303 -0.305 -20.519 1.00 82.62 246 ASN A N 1
ATOM 1891 C CA . ASN A 1 246 ? 22.214 1.075 -20.066 1.00 82.62 246 ASN A CA 1
ATOM 1892 C C . ASN A 1 246 ? 21.027 1.782 -20.712 1.00 82.62 246 ASN A C 1
ATOM 1894 O O . ASN A 1 246 ? 20.723 1.575 -21.890 1.00 82.62 246 ASN A O 1
ATOM 1898 N N . PHE A 1 247 ? 20.408 2.685 -19.956 1.00 81.12 247 PHE A N 1
ATOM 1899 C CA . PHE A 1 247 ? 19.495 3.679 -20.508 1.00 81.12 247 PHE A CA 1
ATOM 1900 C C . PHE A 1 247 ? 20.248 4.971 -20.740 1.00 81.12 247 PHE A C 1
ATOM 1902 O O . PHE A 1 247 ? 20.792 5.564 -19.809 1.00 81.12 247 PHE A O 1
ATOM 1909 N N . TYR A 1 248 ? 20.262 5.415 -21.990 1.00 83.06 248 TYR A N 1
ATOM 1910 C CA . TYR A 1 248 ? 20.916 6.659 -22.351 1.00 83.06 248 TYR A CA 1
ATOM 1911 C C . TYR A 1 248 ? 20.111 7.385 -23.418 1.00 83.06 248 TYR A C 1
ATOM 1913 O O . TYR A 1 248 ? 19.850 6.841 -24.492 1.00 83.06 248 TYR A O 1
ATOM 1921 N N . ASN A 1 249 ? 19.724 8.627 -23.118 1.00 85.56 249 ASN A N 1
ATOM 1922 C CA . ASN A 1 249 ? 19.028 9.518 -24.047 1.00 85.56 249 ASN A CA 1
ATOM 1923 C C . ASN A 1 249 ? 17.790 8.864 -24.705 1.00 85.56 249 ASN A C 1
ATOM 1925 O O . ASN A 1 249 ? 17.656 8.839 -25.930 1.00 85.56 249 ASN A O 1
ATOM 1929 N N . GLY A 1 250 ? 16.939 8.240 -23.881 1.00 84.31 250 GLY A N 1
ATOM 1930 C CA . GLY A 1 250 ? 15.718 7.556 -24.323 1.00 84.31 250 GLY A CA 1
ATOM 1931 C C . GLY A 1 250 ? 15.918 6.287 -25.131 1.00 84.31 250 GLY A C 1
ATOM 1932 O O . GLY A 1 250 ? 15.003 5.844 -25.825 1.00 84.31 250 GLY A O 1
ATOM 1933 N N . LYS A 1 251 ? 17.104 5.686 -25.050 1.00 87.62 251 LYS A N 1
ATOM 1934 C CA . LYS A 1 251 ? 17.416 4.435 -25.731 1.00 87.62 251 LYS A CA 1
ATOM 1935 C C . LYS A 1 251 ? 17.799 3.368 -24.732 1.00 87.62 251 LYS A C 1
ATOM 1937 O O . LYS A 1 251 ? 18.516 3.640 -23.771 1.00 87.62 251 LYS A O 1
ATOM 1942 N N . ILE A 1 252 ? 17.364 2.151 -25.028 1.00 86.94 252 ILE A N 1
ATOM 1943 C CA . ILE A 1 252 ? 17.913 0.948 -24.421 1.00 86.94 252 ILE A CA 1
ATOM 1944 C C . ILE A 1 252 ? 19.190 0.601 -25.187 1.00 86.94 252 ILE A C 1
ATOM 1946 O O . ILE A 1 252 ? 19.147 0.376 -26.402 1.00 86.94 252 ILE A O 1
ATOM 1950 N N . GLN A 1 253 ? 20.321 0.580 -24.491 1.00 88.81 253 GLN A N 1
ATOM 1951 C CA . GLN A 1 253 ? 21.629 0.288 -25.058 1.00 88.81 253 GLN A CA 1
ATOM 1952 C C . GLN A 1 253 ? 22.186 -1.011 -24.496 1.00 88.81 253 GLN A C 1
ATOM 1954 O O . GLN A 1 253 ? 22.216 -1.202 -23.285 1.00 88.81 253 GLN A O 1
ATOM 1959 N N . LEU A 1 254 ? 22.672 -1.868 -25.387 1.00 86.12 254 LEU A N 1
ATOM 1960 C CA . LEU A 1 254 ? 23.450 -3.047 -25.047 1.00 86.12 254 LEU A CA 1
ATOM 1961 C C . LEU A 1 254 ? 24.934 -2.681 -25.080 1.00 86.12 254 LEU A C 1
ATOM 1963 O O . LEU A 1 254 ? 25.460 -2.299 -26.128 1.00 86.12 254 LEU A O 1
ATOM 1967 N N . GLN A 1 255 ? 25.599 -2.810 -23.943 1.00 86.00 255 GLN A N 1
ATOM 1968 C CA . GLN A 1 255 ? 27.047 -2.779 -23.810 1.00 86.00 255 GLN A CA 1
ATOM 1969 C C . GLN A 1 255 ? 27.588 -4.199 -23.784 1.00 86.00 255 GLN A C 1
ATOM 1971 O O . GLN A 1 255 ? 27.097 -5.048 -23.041 1.00 86.00 255 GLN A O 1
ATOM 1976 N N . TYR A 1 256 ? 28.587 -4.473 -24.614 1.00 82.75 256 TYR A N 1
ATOM 1977 C CA . TYR A 1 256 ? 29.085 -5.832 -24.764 1.00 82.75 256 TYR A CA 1
ATOM 1978 C C . TYR A 1 256 ? 30.552 -5.890 -25.180 1.00 82.75 256 TYR A C 1
ATOM 1980 O O . TYR A 1 256 ? 31.100 -4.974 -25.802 1.00 82.75 256 TYR A O 1
ATOM 1988 N N . CYS A 1 257 ? 31.162 -7.025 -24.855 1.00 79.69 257 CYS A N 1
ATOM 1989 C CA . CYS A 1 257 ? 32.450 -7.464 -25.370 1.00 79.69 257 CYS A CA 1
ATOM 1990 C C . CYS A 1 257 ? 32.219 -8.805 -26.066 1.00 79.69 257 CYS A C 1
ATOM 1992 O O . CYS A 1 257 ? 31.769 -9.741 -25.414 1.00 79.69 257 CYS A O 1
ATOM 1994 N N . SER A 1 258 ? 32.490 -8.906 -27.369 1.00 77.50 258 SER A N 1
ATOM 1995 C CA . SER A 1 258 ? 32.300 -10.155 -28.118 1.00 77.50 258 SER A CA 1
ATOM 1996 C C . SER A 1 258 ? 33.547 -10.528 -28.905 1.00 77.50 258 SER A C 1
ATOM 1998 O O . SER A 1 258 ? 34.086 -9.718 -29.663 1.00 77.50 258 SER A O 1
ATOM 2000 N N . GLU A 1 259 ? 33.987 -11.777 -28.754 1.00 76.56 259 GLU A N 1
ATOM 2001 C CA . GLU A 1 259 ? 35.111 -12.348 -29.504 1.00 76.56 259 GLU A CA 1
ATOM 2002 C C . GLU A 1 259 ? 34.671 -13.032 -30.809 1.00 76.56 259 GLU A C 1
ATOM 2004 O O . GLU A 1 259 ? 35.501 -13.242 -31.706 1.00 76.56 259 GLU A O 1
ATOM 2009 N N . THR A 1 260 ? 33.373 -13.317 -30.937 1.00 69.94 260 THR A N 1
ATOM 2010 C CA . THR A 1 260 ? 32.707 -13.902 -32.107 1.00 69.94 260 THR A CA 1
ATOM 2011 C C . THR A 1 260 ? 31.670 -12.929 -32.673 1.00 69.94 260 THR A C 1
ATOM 2013 O O . THR A 1 260 ? 31.102 -12.101 -31.959 1.00 69.94 260 THR A O 1
ATOM 2016 N N . SER A 1 261 ? 31.452 -12.979 -33.986 1.00 63.41 261 SER A N 1
ATOM 2017 C CA . SER A 1 261 ? 30.260 -12.399 -34.608 1.00 63.41 261 SER A CA 1
ATOM 2018 C C . SER A 1 261 ? 29.217 -13.507 -34.680 1.00 63.41 261 SER A C 1
ATOM 2020 O O . SER A 1 261 ? 29.391 -14.437 -35.466 1.00 63.41 261 SER A O 1
ATOM 2022 N N . ASP A 1 262 ? 28.182 -13.428 -33.851 1.00 63.94 262 ASP A N 1
ATOM 2023 C CA . ASP A 1 262 ? 27.073 -14.379 -33.875 1.00 63.94 262 ASP A CA 1
ATOM 2024 C C . ASP A 1 262 ? 25.806 -13.661 -34.346 1.00 63.94 262 ASP A C 1
ATOM 2026 O O . ASP A 1 262 ? 25.398 -12.650 -33.773 1.00 63.94 262 ASP A O 1
ATOM 2030 N N . ASP A 1 263 ? 25.181 -14.193 -35.399 1.00 58.06 263 ASP A N 1
ATOM 2031 C CA . ASP A 1 263 ? 24.052 -13.549 -36.088 1.00 58.06 263 ASP A CA 1
ATOM 2032 C C . ASP A 1 263 ? 22.699 -13.761 -35.386 1.00 58.06 263 ASP A C 1
ATOM 2034 O O . ASP A 1 263 ? 21.674 -13.212 -35.798 1.00 58.06 263 ASP A O 1
ATOM 2038 N N . THR A 1 264 ? 22.654 -14.564 -34.320 1.00 62.81 264 THR A N 1
ATOM 2039 C CA . THR A 1 264 ? 21.394 -14.930 -33.664 1.00 62.81 264 THR A CA 1
ATOM 2040 C C . THR A 1 264 ? 21.548 -15.062 -32.158 1.00 62.81 264 THR A C 1
ATOM 2042 O O . THR A 1 264 ? 21.612 -16.168 -31.623 1.00 62.81 264 THR A O 1
ATOM 2045 N N . PHE A 1 265 ? 21.541 -13.935 -31.454 1.00 72.88 265 PHE A N 1
ATOM 2046 C CA . PHE A 1 265 ? 21.258 -13.934 -30.023 1.00 72.88 265 PHE A CA 1
ATOM 2047 C C . PHE A 1 265 ? 19.843 -13.421 -29.757 1.00 72.88 265 PHE A C 1
ATOM 2049 O O . PHE A 1 265 ? 19.292 -12.607 -30.505 1.00 72.88 265 PHE A O 1
ATOM 2056 N N . TRP A 1 266 ? 19.244 -13.947 -28.694 1.00 73.69 266 TRP A N 1
ATOM 2057 C CA . TRP A 1 266 ? 18.021 -13.423 -28.108 1.00 73.69 266 TRP A CA 1
ATOM 2058 C C . TRP A 1 266 ? 18.371 -12.830 -26.747 1.00 73.69 266 TRP A C 1
ATOM 2060 O O . TRP A 1 266 ? 19.242 -13.352 -26.048 1.00 73.69 266 TRP A O 1
ATOM 2070 N N . ILE A 1 267 ? 17.710 -11.741 -26.376 1.00 74.94 267 ILE A N 1
ATOM 2071 C CA . ILE A 1 267 ? 17.825 -11.163 -25.044 1.00 74.94 267 ILE A CA 1
ATOM 2072 C C . ILE A 1 267 ? 16.445 -10.881 -24.493 1.00 74.94 267 ILE A C 1
ATOM 2074 O O . ILE A 1 267 ? 15.599 -10.308 -25.173 1.00 74.94 267 ILE A O 1
ATOM 2078 N N . ASN A 1 268 ? 16.263 -11.251 -23.235 1.00 78.31 268 ASN A N 1
ATOM 2079 C CA . ASN A 1 268 ? 15.123 -10.874 -22.430 1.00 78.31 268 ASN A CA 1
ATOM 2080 C C . ASN A 1 268 ? 15.530 -9.754 -21.467 1.00 78.31 268 ASN A C 1
ATOM 2082 O O . ASN A 1 268 ? 16.553 -9.863 -20.791 1.00 78.31 268 ASN A O 1
ATOM 2086 N N . PHE A 1 269 ? 14.726 -8.700 -21.398 1.00 76.62 269 PHE A N 1
ATOM 2087 C CA . PHE A 1 269 ? 14.835 -7.666 -20.381 1.00 76.62 269 PHE A CA 1
ATOM 2088 C C . PHE A 1 269 ? 13.549 -7.660 -19.560 1.00 76.62 269 PHE A C 1
ATOM 2090 O O . PHE A 1 269 ? 12.457 -7.480 -20.085 1.00 76.62 269 PHE A O 1
ATOM 2097 N N . ASN A 1 270 ? 13.691 -7.871 -18.257 1.00 79.88 270 ASN A N 1
ATOM 2098 C CA . ASN A 1 270 ? 12.618 -7.780 -17.278 1.00 79.88 270 ASN A CA 1
ATOM 2099 C C . ASN A 1 270 ? 13.173 -7.012 -16.086 1.00 79.88 270 ASN A C 1
ATOM 2101 O O . ASN A 1 270 ? 13.965 -7.555 -15.313 1.00 79.88 270 ASN A O 1
ATOM 2105 N N . HIS A 1 271 ? 12.816 -5.736 -15.976 1.00 82.44 271 HIS A N 1
ATOM 2106 C CA . HIS A 1 271 ? 13.380 -4.859 -14.961 1.00 82.44 271 HIS A CA 1
ATOM 2107 C C . HIS A 1 271 ? 12.322 -3.966 -14.324 1.00 82.44 271 HIS A C 1
ATOM 2109 O O . HIS A 1 271 ? 11.359 -3.558 -14.975 1.00 82.44 271 HIS A O 1
ATOM 2115 N N . VAL A 1 272 ? 12.527 -3.665 -13.044 1.00 81.50 272 VAL A N 1
ATOM 2116 C CA . VAL A 1 272 ? 11.676 -2.779 -12.253 1.00 81.50 272 VAL A CA 1
ATOM 2117 C C . VAL A 1 272 ? 12.558 -1.698 -11.649 1.00 81.50 272 VAL A C 1
ATOM 2119 O O . VAL A 1 272 ? 13.481 -1.998 -10.897 1.00 81.50 272 VAL A O 1
ATOM 2122 N N . PHE A 1 273 ? 12.254 -0.451 -11.978 1.00 83.25 273 PHE A N 1
ATOM 2123 C CA . PHE A 1 273 ? 12.830 0.740 -11.372 1.00 83.25 273 PHE A CA 1
ATOM 2124 C C . PHE A 1 273 ? 11.848 1.248 -10.323 1.00 83.25 273 PHE A C 1
ATOM 2126 O O . PHE A 1 273 ? 10.649 1.302 -10.588 1.00 83.25 273 PHE A O 1
ATOM 2133 N N . ILE A 1 274 ? 12.350 1.593 -9.142 1.00 79.88 274 ILE A N 1
ATOM 2134 C CA . ILE A 1 274 ? 11.560 2.116 -8.025 1.00 79.88 274 ILE A CA 1
ATOM 2135 C C . ILE A 1 274 ? 12.253 3.387 -7.549 1.00 79.88 274 ILE A C 1
ATOM 2137 O O . ILE A 1 274 ? 13.471 3.362 -7.350 1.00 79.88 274 ILE A O 1
ATOM 2141 N N . SER A 1 275 ? 11.489 4.462 -7.379 1.00 76.25 275 SER A N 1
ATOM 2142 C CA . SER A 1 275 ? 11.940 5.706 -6.760 1.00 76.25 275 SER A CA 1
ATOM 2143 C C . SER A 1 275 ? 11.168 6.033 -5.491 1.00 76.25 275 SER A C 1
ATOM 2145 O O . SER A 1 275 ? 10.035 5.526 -5.323 1.00 76.25 275 SER A O 1
#

Foldseek 3Di:
DDPPPDDDPVCVVVVVVVVVVVVVVQQPDDQFAFQDAPVCLVVAFFQDDPRGFGKDKGQADAQFKKKKAKAAAQDPPVRAAFKFKEEPPDDDDRVPGGHHHPRIDMYGHHRRSIMMITGPPDDVVVVPMDMGMGGDDDHDPDDHHLVNVWPWDKPPWDLPPKAFDQQKDQPDPPPQARWTWMWTGRRPKIKIKTTHKIKQHWDDAAAFDKDFGIAADPVVVVVCVVVVVAWDWDFWDDPPWTWTWTDDPRTTMITGHDRDGDRIDMTIDTDMDMD